Protein AF-A0A7C4ALJ8-F1 (afdb_monomer_lite)

Radius of gyration: 28.86 Å; chains: 1; bounding box: 76×45×95 Å

Structure (mmCIF, N/CA/C/O backbone):
data_AF-A0A7C4ALJ8-F1
#
_entry.id   AF-A0A7C4ALJ8-F1
#
loop_
_atom_site.group_PDB
_atom_site.id
_atom_site.type_symbol
_atom_site.label_atom_id
_atom_site.label_alt_id
_atom_site.label_comp_id
_atom_site.label_asym_id
_atom_site.label_entity_id
_atom_site.label_seq_id
_atom_site.pdbx_PDB_ins_code
_atom_site.Cartn_x
_atom_site.Cartn_y
_atom_site.Cartn_z
_atom_site.occupancy
_atom_site.B_iso_or_equiv
_atom_site.auth_seq_id
_atom_site.auth_comp_id
_atom_site.auth_asym_id
_atom_site.auth_atom_id
_atom_site.pdbx_PDB_model_num
ATOM 1 N N . MET A 1 1 ? 49.384 -20.248 74.370 1.00 58.16 1 MET A N 1
ATOM 2 C CA . MET A 1 1 ? 48.435 -19.166 74.011 1.00 58.16 1 MET A CA 1
ATOM 3 C C . MET A 1 1 ? 48.677 -18.559 72.620 1.00 58.16 1 MET A C 1
ATOM 5 O O . MET A 1 1 ? 47.694 -18.239 71.967 1.00 58.16 1 MET A O 1
ATOM 9 N N . ALA A 1 2 ? 49.912 -18.500 72.098 1.00 58.03 2 ALA A N 1
ATOM 10 C CA . ALA A 1 2 ? 50.232 -17.876 70.798 1.00 58.03 2 ALA A CA 1
ATOM 11 C C . ALA A 1 2 ? 49.486 -18.434 69.556 1.00 58.03 2 ALA A C 1
ATOM 13 O O . ALA A 1 2 ? 49.128 -17.681 68.658 1.00 58.03 2 ALA A O 1
ATOM 14 N N . ARG A 1 3 ? 49.180 -19.739 69.513 1.00 60.84 3 ARG A N 1
ATOM 15 C CA . ARG A 1 3 ? 48.560 -20.398 68.340 1.00 60.84 3 ARG A CA 1
ATOM 16 C C . ARG A 1 3 ? 47.078 -20.048 68.114 1.00 60.84 3 ARG A C 1
ATOM 18 O O . ARG A 1 3 ? 46.580 -20.203 67.008 1.00 60.84 3 ARG A O 1
ATOM 25 N N . LYS A 1 4 ? 46.365 -19.581 69.148 1.00 65.94 4 LYS A N 1
ATOM 26 C CA . LYS A 1 4 ? 44.961 -19.138 69.017 1.00 65.94 4 LYS A CA 1
ATOM 27 C C . LYS A 1 4 ? 44.862 -17.725 68.434 1.00 65.94 4 LYS A C 1
ATOM 29 O O . LYS A 1 4 ? 43.906 -17.418 67.732 1.00 65.94 4 LYS A O 1
ATOM 34 N N . GLN A 1 5 ? 45.871 -16.892 68.684 1.00 70.94 5 GLN A N 1
ATOM 35 C CA . GLN A 1 5 ? 45.906 -15.505 68.227 1.00 70.94 5 GLN A CA 1
ATOM 36 C C . GLN A 1 5 ? 46.200 -15.408 66.720 1.00 70.94 5 GLN A C 1
ATOM 38 O O . GLN A 1 5 ? 45.599 -14.594 66.027 1.00 70.94 5 GLN A O 1
ATOM 43 N N . THR A 1 6 ? 47.037 -16.300 66.181 1.00 78.75 6 THR A N 1
ATOM 44 C CA . THR A 1 6 ? 47.322 -16.368 64.737 1.00 78.75 6 THR A CA 1
ATOM 45 C C . THR A 1 6 ? 46.120 -16.826 63.910 1.00 78.75 6 THR A C 1
ATOM 47 O O . THR A 1 6 ? 45.895 -16.303 62.821 1.00 78.75 6 THR A O 1
ATOM 50 N N . TRP A 1 7 ? 45.311 -17.752 64.432 1.00 85.25 7 TRP A N 1
ATOM 51 C CA . TRP A 1 7 ? 44.101 -18.216 63.748 1.00 85.25 7 TRP A CA 1
ATOM 52 C C . TRP A 1 7 ? 43.015 -17.135 63.694 1.00 85.25 7 TRP A C 1
ATOM 54 O O . TRP A 1 7 ? 42.405 -16.934 62.648 1.00 85.25 7 TRP A O 1
ATOM 64 N N . LEU A 1 8 ? 42.832 -16.381 64.783 1.00 85.94 8 LEU A N 1
ATOM 65 C CA . LEU A 1 8 ? 41.904 -15.247 64.814 1.00 85.94 8 LEU A CA 1
ATOM 66 C C . LEU A 1 8 ? 42.290 -14.164 63.801 1.00 85.94 8 LEU A C 1
ATOM 68 O O . LEU A 1 8 ? 41.419 -13.688 63.081 1.00 85.94 8 LEU A O 1
ATOM 72 N N . HIS A 1 9 ? 43.578 -13.821 63.681 1.00 86.94 9 HIS A N 1
ATOM 73 C CA . HIS A 1 9 ? 44.034 -12.858 62.672 1.00 86.94 9 HIS A CA 1
ATOM 74 C C . HIS A 1 9 ? 43.812 -13.359 61.240 1.00 86.94 9 HIS A C 1
ATOM 76 O O . HIS A 1 9 ? 43.341 -12.598 60.400 1.00 86.94 9 HIS A O 1
ATOM 82 N N . ALA A 1 10 ? 44.093 -14.635 60.961 1.00 87.69 10 ALA A N 1
ATOM 83 C CA . ALA A 1 10 ? 43.863 -15.210 59.636 1.00 87.69 10 ALA A CA 1
ATOM 84 C C . ALA A 1 10 ? 42.375 -15.185 59.247 1.00 87.69 10 ALA A C 1
ATOM 86 O O . ALA A 1 10 ? 42.038 -14.869 58.107 1.00 87.69 10 ALA A O 1
ATOM 87 N N . LEU A 1 11 ? 41.485 -15.460 60.204 1.00 89.31 11 LEU A N 1
ATOM 88 C CA . LEU A 1 11 ? 40.042 -15.451 59.976 1.00 89.31 11 LEU A CA 1
ATOM 89 C C . LEU A 1 11 ? 39.517 -14.027 59.743 1.00 89.31 11 LEU A C 1
ATOM 91 O O . LEU A 1 11 ? 38.725 -13.817 58.829 1.00 89.31 11 LEU A O 1
ATOM 95 N N . LEU A 1 12 ? 40.026 -13.046 60.495 1.00 93.12 12 LEU A N 1
ATOM 96 C CA . LEU A 1 12 ? 39.708 -11.622 60.322 1.00 93.12 12 LEU A CA 1
ATOM 97 C C . LEU A 1 12 ? 40.185 -11.071 58.971 1.00 93.12 12 LEU A C 1
ATOM 99 O O . LEU A 1 12 ? 39.471 -10.318 58.314 1.00 93.12 12 LEU A O 1
ATOM 103 N N . ILE A 1 13 ? 41.382 -11.463 58.532 1.00 92.50 13 ILE A N 1
ATOM 104 C CA . ILE A 1 13 ? 41.910 -11.071 57.219 1.00 92.50 13 ILE A CA 1
ATOM 105 C C . ILE A 1 13 ? 41.087 -11.730 56.104 1.00 92.50 13 ILE A C 1
ATOM 107 O O . ILE A 1 13 ? 40.718 -11.066 55.135 1.00 92.50 13 ILE A O 1
ATOM 111 N N . GLY A 1 14 ? 40.740 -13.012 56.254 1.00 92.12 14 GLY A N 1
ATOM 112 C CA . GLY A 1 14 ? 39.920 -13.738 55.284 1.00 92.12 14 GLY A CA 1
ATOM 113 C C . GLY A 1 14 ? 38.526 -13.129 55.097 1.00 92.12 14 GLY A C 1
ATOM 114 O O . GLY A 1 14 ? 38.067 -12.977 53.962 1.00 92.12 14 GLY A O 1
ATOM 115 N N . THR A 1 15 ? 37.864 -12.720 56.184 1.00 92.31 15 THR A N 1
ATOM 116 C CA . THR A 1 15 ? 36.550 -12.058 56.110 1.00 92.31 15 THR A CA 1
ATOM 117 C C . THR A 1 15 ? 36.633 -10.665 55.485 1.00 92.31 15 THR A C 1
ATOM 119 O O . THR A 1 15 ? 35.770 -10.303 54.688 1.00 92.31 15 THR A O 1
ATOM 122 N N . LEU A 1 16 ? 37.696 -9.903 55.758 1.00 94.88 16 LEU A N 1
ATOM 123 C CA . LEU A 1 16 ? 37.933 -8.601 55.120 1.00 94.88 16 LEU A CA 1
ATOM 124 C C . LEU A 1 16 ? 38.136 -8.720 53.604 1.00 94.88 16 LEU A C 1
ATOM 126 O O . LEU A 1 16 ? 37.522 -7.974 52.839 1.00 94.88 16 LEU A O 1
ATOM 130 N N . ILE A 1 17 ? 38.959 -9.674 53.161 1.00 94.31 17 ILE A N 1
ATOM 131 C CA . ILE A 1 17 ? 39.244 -9.881 51.734 1.00 94.31 17 ILE A CA 1
ATOM 132 C C . ILE A 1 17 ? 37.981 -10.330 50.990 1.00 94.31 17 ILE A C 1
ATOM 134 O O . ILE A 1 17 ? 37.660 -9.786 49.933 1.00 94.31 17 ILE A O 1
ATOM 138 N N . THR A 1 18 ? 37.239 -11.289 51.548 1.00 90.69 18 THR A N 1
ATOM 139 C CA . THR A 1 18 ? 35.996 -11.781 50.931 1.00 90.69 18 THR A CA 1
ATOM 140 C C . THR A 1 18 ? 34.914 -10.705 50.878 1.00 90.69 18 THR A C 1
ATOM 142 O O . THR A 1 18 ? 34.250 -10.567 49.849 1.00 90.69 18 THR A O 1
ATOM 145 N N . GLY A 1 19 ? 34.792 -9.878 51.922 1.00 95.25 19 GLY A N 1
ATOM 146 C CA . GLY A 1 19 ? 33.901 -8.719 51.927 1.00 95.25 19 GLY A CA 1
ATOM 147 C C . GLY A 1 19 ? 34.241 -7.711 50.827 1.00 95.25 19 GLY A C 1
ATOM 148 O O . GLY A 1 19 ? 33.369 -7.327 50.046 1.00 95.25 19 GLY A O 1
ATOM 149 N N . LEU A 1 20 ? 35.514 -7.320 50.700 1.00 94.69 20 LEU A N 1
ATOM 150 C CA . LEU A 1 20 ? 35.962 -6.386 49.659 1.00 94.69 20 LEU A CA 1
ATOM 151 C C . LEU A 1 20 ? 35.724 -6.931 48.246 1.00 94.69 20 LEU A C 1
ATOM 153 O O . LEU A 1 20 ? 35.206 -6.207 47.393 1.00 94.69 20 LEU A O 1
ATOM 157 N N . ALA A 1 21 ? 36.032 -8.209 48.010 1.00 93.44 21 ALA A N 1
ATOM 158 C CA . ALA A 1 21 ? 35.810 -8.856 46.720 1.00 93.44 21 ALA A CA 1
ATOM 159 C C . ALA A 1 21 ? 34.318 -8.894 46.344 1.00 93.44 21 ALA A C 1
ATOM 161 O O . ALA A 1 21 ? 33.958 -8.535 45.222 1.00 93.44 21 ALA A O 1
ATOM 162 N N . ALA A 1 22 ? 33.441 -9.248 47.290 1.00 93.12 22 ALA A N 1
ATOM 163 C CA . ALA A 1 22 ? 31.994 -9.252 47.069 1.00 93.12 22 ALA A CA 1
ATOM 164 C C . ALA A 1 22 ? 31.453 -7.842 46.774 1.00 93.12 22 ALA A C 1
ATOM 166 O O . ALA A 1 22 ? 30.623 -7.665 45.882 1.00 93.12 22 ALA A O 1
ATOM 167 N N . THR A 1 23 ? 31.966 -6.826 47.474 1.00 91.88 23 THR A N 1
ATOM 168 C CA . THR A 1 23 ? 31.547 -5.430 47.278 1.00 91.88 23 THR A CA 1
ATOM 169 C C . THR A 1 23 ? 31.978 -4.909 45.905 1.00 91.88 23 THR A C 1
ATOM 171 O O . THR A 1 23 ? 31.185 -4.281 45.201 1.00 91.88 23 THR A O 1
ATOM 174 N N . ALA A 1 24 ? 33.209 -5.217 45.484 1.00 92.81 24 ALA A N 1
ATOM 175 C CA . ALA A 1 24 ? 33.717 -4.864 44.161 1.00 92.81 24 ALA A CA 1
ATOM 176 C C . ALA A 1 24 ? 32.934 -5.568 43.040 1.00 92.81 24 ALA A C 1
ATOM 178 O O . ALA A 1 24 ? 32.523 -4.917 42.078 1.00 92.81 24 ALA A O 1
ATOM 179 N N . ALA A 1 25 ? 32.655 -6.867 43.189 1.00 90.56 25 ALA A N 1
ATOM 180 C CA . ALA A 1 25 ? 31.856 -7.631 42.232 1.00 90.56 25 ALA A CA 1
ATOM 181 C C . ALA A 1 25 ? 30.427 -7.075 42.107 1.00 90.56 25 ALA A C 1
ATOM 183 O O . ALA A 1 25 ? 29.932 -6.881 40.994 1.00 90.56 25 ALA A O 1
ATOM 184 N N . TRP A 1 26 ? 29.783 -6.741 43.231 1.00 93.75 26 TRP A N 1
ATOM 185 C CA . TRP A 1 26 ? 28.464 -6.104 43.228 1.00 93.75 26 TRP A CA 1
ATOM 186 C C . TRP A 1 26 ? 28.489 -4.731 42.542 1.00 93.75 26 TRP A C 1
ATOM 188 O O . TRP A 1 26 ? 27.622 -4.429 41.717 1.00 93.75 26 TRP A O 1
ATOM 198 N N . TYR A 1 27 ? 29.505 -3.909 42.824 1.00 89.12 27 TYR A N 1
ATOM 199 C CA . TYR A 1 27 ? 29.649 -2.590 42.210 1.00 89.12 27 TYR A CA 1
ATOM 200 C C . TYR A 1 27 ? 29.826 -2.680 40.687 1.00 89.12 27 TYR A C 1
ATOM 202 O O . TYR A 1 27 ? 29.125 -1.982 39.951 1.00 89.12 27 TYR A O 1
ATOM 210 N N . LEU A 1 28 ? 30.699 -3.571 40.209 1.00 85.25 28 LEU A N 1
ATOM 211 C CA . LEU A 1 28 ? 30.955 -3.766 38.778 1.00 85.25 28 LEU A CA 1
ATOM 212 C C . LEU A 1 28 ? 29.751 -4.353 38.035 1.00 85.25 28 LEU A C 1
ATOM 214 O O . LEU A 1 28 ? 29.489 -3.952 36.906 1.00 85.25 28 LEU A O 1
ATOM 218 N N . THR A 1 29 ? 28.995 -5.252 38.669 1.00 82.94 29 THR A N 1
ATOM 219 C CA . THR A 1 29 ? 27.871 -5.942 38.014 1.00 82.94 29 THR A CA 1
ATOM 220 C C . THR A 1 29 ? 26.599 -5.097 37.995 1.00 82.94 29 THR A C 1
ATOM 222 O O . THR A 1 29 ? 25.887 -5.072 36.997 1.00 82.94 29 THR A O 1
ATOM 225 N N . PHE A 1 30 ? 26.294 -4.379 39.081 1.00 81.81 30 PHE A N 1
ATOM 226 C CA . PHE A 1 30 ? 24.990 -3.719 39.232 1.00 81.81 30 PHE A CA 1
ATOM 227 C C . PHE A 1 30 ? 25.058 -2.191 39.234 1.00 81.81 30 PHE A C 1
ATOM 229 O O . PHE A 1 30 ? 24.129 -1.534 38.758 1.00 81.81 30 PHE A O 1
ATOM 236 N N . SER A 1 31 ? 26.131 -1.600 39.767 1.00 80.75 31 SER A N 1
ATOM 237 C CA . SER A 1 31 ? 26.220 -0.143 39.939 1.00 80.75 31 SER A CA 1
ATOM 238 C C . SER A 1 31 ? 26.867 0.552 38.743 1.00 80.75 31 SER A C 1
ATOM 240 O O . SER A 1 31 ? 26.374 1.592 38.298 1.00 80.75 31 SER A O 1
ATOM 242 N N . LEU A 1 32 ? 27.946 -0.018 38.201 1.00 76.81 32 LEU A N 1
ATOM 243 C CA . LEU A 1 32 ? 28.679 0.562 37.076 1.00 76.81 32 LEU A CA 1
ATOM 244 C C . LEU A 1 32 ? 27.831 0.627 35.790 1.00 76.81 32 LEU A C 1
ATOM 246 O O . LEU A 1 32 ? 27.760 1.712 35.208 1.00 76.81 32 LEU A O 1
ATOM 250 N N . PRO A 1 33 ? 27.088 -0.429 35.387 1.00 68.81 33 PRO A N 1
ATOM 251 C CA . PRO A 1 33 ? 26.241 -0.365 34.197 1.00 68.81 33 PRO A CA 1
ATOM 252 C C . PRO A 1 33 ? 25.091 0.637 34.347 1.00 68.81 33 PRO A C 1
ATOM 254 O O . PRO A 1 33 ? 24.738 1.304 33.385 1.00 68.81 33 PRO A O 1
ATOM 257 N N . ARG A 1 34 ? 24.550 0.837 35.561 1.00 69.81 34 ARG A N 1
ATOM 258 C CA . ARG A 1 34 ? 23.531 1.877 35.817 1.00 69.81 34 ARG A CA 1
ATOM 259 C C . ARG A 1 34 ? 24.079 3.298 35.703 1.00 69.81 34 ARG A C 1
ATOM 261 O O . ARG A 1 34 ? 23.332 4.202 35.341 1.00 69.81 34 ARG A O 1
ATOM 268 N N . ARG A 1 35 ? 25.358 3.514 36.031 1.00 64.56 35 ARG A N 1
ATOM 269 C CA . ARG A 1 35 ? 26.011 4.822 35.854 1.00 64.56 35 ARG A CA 1
ATOM 270 C C . ARG A 1 35 ? 26.372 5.081 34.394 1.00 64.56 35 ARG A C 1
ATOM 272 O O . ARG A 1 35 ? 26.178 6.200 33.938 1.00 64.56 35 ARG A O 1
ATOM 279 N N . LEU A 1 36 ? 26.834 4.058 33.677 1.00 64.75 36 LEU A N 1
ATOM 280 C CA . LEU A 1 36 ? 27.155 4.144 32.248 1.00 64.75 36 LEU A CA 1
ATOM 281 C C . LEU A 1 36 ? 25.899 4.152 31.355 1.00 64.75 36 LEU A C 1
ATOM 283 O O . LEU A 1 36 ? 25.930 4.717 30.271 1.00 64.75 36 LEU A O 1
ATOM 287 N N . GLY A 1 37 ? 24.783 3.595 31.832 1.00 50.88 37 GLY A N 1
ATOM 288 C CA . GLY A 1 37 ? 23.478 3.583 31.162 1.00 50.88 37 GLY A CA 1
ATOM 289 C C . GLY A 1 37 ? 22.606 4.816 31.417 1.00 50.88 37 GLY A C 1
ATOM 290 O O . GLY A 1 37 ? 21.459 4.847 30.976 1.00 50.88 37 GLY A O 1
ATOM 291 N N . ARG A 1 38 ? 23.105 5.849 32.117 1.00 46.72 38 ARG A N 1
ATOM 292 C CA . ARG A 1 38 ? 22.455 7.167 32.107 1.00 46.72 38 ARG A CA 1
ATOM 293 C C . ARG A 1 38 ? 22.766 7.848 30.777 1.00 46.72 38 ARG A C 1
ATOM 295 O O . ARG A 1 38 ? 23.692 8.646 30.679 1.00 46.72 38 ARG A O 1
ATOM 302 N N . THR A 1 39 ? 21.955 7.559 29.764 1.00 52.31 39 THR A N 1
ATOM 303 C CA . THR A 1 39 ? 21.759 8.491 28.650 1.00 52.31 39 THR A CA 1
ATOM 304 C C . THR A 1 39 ? 21.447 9.877 29.223 1.00 52.31 39 THR A C 1
ATOM 306 O O . THR A 1 39 ? 20.657 9.955 30.175 1.00 52.31 39 THR A O 1
ATOM 309 N N . PRO A 1 40 ? 22.041 10.965 28.695 1.00 45.62 40 PRO A N 1
ATOM 310 C CA . PRO A 1 40 ? 21.646 12.311 29.087 1.00 45.62 40 PRO A CA 1
ATOM 311 C C . PRO A 1 40 ? 20.129 12.437 28.937 1.00 45.62 40 PRO A C 1
ATOM 313 O O . PRO A 1 40 ? 19.543 11.861 28.016 1.00 45.62 40 PRO A O 1
ATOM 316 N N . ALA A 1 41 ? 19.494 13.120 29.894 1.00 46.78 41 ALA A N 1
ATOM 317 C CA . ALA A 1 41 ? 18.062 13.368 29.856 1.00 46.78 41 ALA A CA 1
ATOM 318 C C . ALA A 1 41 ? 17.715 13.912 28.469 1.00 46.78 41 ALA A C 1
ATOM 320 O O . ALA A 1 41 ? 18.259 14.932 28.053 1.00 46.78 41 ALA A O 1
ATOM 321 N N . LYS A 1 42 ? 16.879 13.168 27.738 1.00 45.47 42 LYS A N 1
ATOM 322 C CA . LYS A 1 42 ? 16.394 13.556 26.418 1.00 45.47 42 LYS A CA 1
ATOM 323 C C . LYS A 1 42 ? 15.688 14.892 26.611 1.00 45.47 42 LYS A C 1
ATOM 325 O O . LYS A 1 42 ? 14.605 14.929 27.193 1.00 45.47 42 LYS A O 1
ATOM 330 N N . GLU A 1 43 ? 16.338 15.972 26.204 1.00 40.44 43 GLU A N 1
ATOM 331 C CA . GLU A 1 43 ? 15.722 17.285 26.133 1.00 40.44 43 GLU A CA 1
ATOM 332 C C . GLU A 1 43 ? 14.497 17.110 25.234 1.00 40.44 43 GLU A C 1
ATOM 334 O O . GLU A 1 43 ? 14.620 16.720 24.070 1.00 40.44 43 GLU A O 1
ATOM 339 N N . GLN A 1 44 ? 13.298 17.214 25.815 1.00 41.16 44 GLN A N 1
ATOM 340 C CA . GLN A 1 44 ? 12.079 17.130 25.028 1.00 41.16 44 GLN A CA 1
ATOM 341 C C . GLN A 1 44 ? 12.070 18.370 24.139 1.00 41.16 44 GLN A C 1
ATOM 343 O O . GLN A 1 44 ? 12.026 19.478 24.681 1.00 41.16 44 GLN A O 1
ATOM 348 N N . PRO A 1 45 ? 12.136 18.217 22.804 1.00 44.66 45 PRO A N 1
ATOM 349 C CA . PRO A 1 45 ? 12.036 19.368 21.932 1.00 44.66 45 PRO A CA 1
ATOM 350 C C . PRO A 1 45 ? 10.701 20.071 22.210 1.00 44.66 45 PRO A C 1
ATOM 352 O O . PRO A 1 45 ? 9.712 19.402 22.546 1.00 44.66 45 PRO A O 1
ATOM 355 N N . PRO A 1 46 ? 10.662 21.411 22.111 1.00 41.75 46 PRO A N 1
ATOM 356 C CA . PRO A 1 46 ? 9.440 22.166 22.325 1.00 41.75 46 PRO A CA 1
ATOM 357 C C . PRO A 1 46 ? 8.323 21.601 21.449 1.00 41.75 46 PRO A C 1
ATOM 359 O O . PRO A 1 46 ? 8.556 21.178 20.315 1.00 41.75 46 PRO A O 1
ATOM 362 N N . ALA A 1 47 ? 7.107 21.573 21.997 1.00 41.38 47 ALA A N 1
ATOM 363 C CA . ALA A 1 47 ? 5.949 21.077 21.274 1.00 41.38 47 ALA A CA 1
ATOM 364 C C . ALA A 1 47 ? 5.835 21.828 19.932 1.00 41.38 47 ALA A C 1
ATOM 366 O O . ALA A 1 47 ? 5.745 23.058 19.937 1.00 41.38 47 ALA A O 1
ATOM 367 N N . PRO A 1 48 ? 5.854 21.119 18.791 1.00 38.41 48 PRO A N 1
ATOM 368 C CA . PRO A 1 48 ? 5.867 21.771 17.496 1.00 38.41 48 PRO A CA 1
ATOM 369 C C . PRO A 1 48 ? 4.581 22.565 17.267 1.00 38.41 48 PRO A C 1
ATOM 371 O O . PRO A 1 48 ? 3.491 22.138 17.676 1.00 38.41 48 PRO A O 1
ATOM 374 N N . SER A 1 49 ? 4.723 23.711 16.596 1.00 47.09 49 SER A N 1
ATOM 375 C CA . SER A 1 49 ? 3.614 24.591 16.222 1.00 47.09 49 SER A CA 1
ATOM 376 C C . SER A 1 49 ? 2.572 23.848 15.371 1.00 47.09 49 SER A C 1
ATOM 378 O O . SER A 1 49 ? 2.861 22.831 14.737 1.00 47.09 49 SER A O 1
ATOM 380 N N . GLN A 1 50 ? 1.330 24.342 15.343 1.00 47.06 50 GLN A N 1
ATOM 381 C CA . GLN A 1 50 ? 0.277 23.762 14.494 1.00 47.06 50 GLN A CA 1
ATOM 382 C C . GLN A 1 50 ? 0.659 23.751 13.003 1.00 47.06 50 GLN A C 1
ATOM 384 O O . GLN A 1 50 ? 0.296 22.810 12.300 1.00 47.06 50 GLN A O 1
ATOM 389 N N . GLU A 1 51 ? 1.436 24.739 12.549 1.00 34.34 51 GLU A N 1
ATOM 390 C CA . GLU A 1 51 ? 2.006 24.805 11.196 1.00 34.34 51 GLU A CA 1
ATOM 391 C C . GLU A 1 51 ? 2.990 23.646 10.946 1.00 34.34 51 GLU A C 1
ATOM 393 O O . GLU A 1 51 ? 2.894 22.936 9.947 1.00 34.34 51 GLU A O 1
ATOM 398 N N . TYR A 1 52 ? 3.877 23.379 11.912 1.00 38.56 52 TYR A N 1
ATOM 399 C CA . TYR A 1 52 ? 4.871 22.305 11.850 1.00 38.56 52 TYR A CA 1
ATOM 400 C C . TYR A 1 52 ? 4.219 20.913 11.850 1.00 38.56 52 TYR A C 1
ATOM 402 O O . TYR A 1 52 ? 4.666 20.019 11.141 1.00 38.56 52 TYR A O 1
ATOM 410 N N . ARG A 1 53 ? 3.087 20.725 12.547 1.00 45.94 53 ARG A N 1
ATOM 411 C CA . ARG A 1 53 ? 2.313 19.464 12.499 1.00 45.94 53 ARG A CA 1
ATOM 412 C C . ARG A 1 53 ? 1.700 19.164 11.130 1.00 45.94 53 ARG A C 1
ATOM 414 O O . ARG A 1 53 ? 1.474 17.995 10.829 1.00 45.94 53 ARG A O 1
ATOM 421 N N . LYS A 1 54 ? 1.426 20.183 10.307 1.00 47.44 54 LYS A N 1
ATOM 422 C CA . LYS A 1 54 ? 0.947 19.980 8.929 1.00 47.44 54 LYS A CA 1
ATOM 423 C C . LYS A 1 54 ? 2.063 19.541 7.977 1.00 47.44 54 LYS A C 1
ATOM 425 O O . LYS A 1 54 ? 1.759 18.880 6.989 1.00 47.44 54 LYS A O 1
ATOM 430 N N . GLN A 1 55 ? 3.322 19.876 8.272 1.00 44.62 55 GLN A N 1
ATOM 431 C CA . GLN A 1 55 ? 4.466 19.599 7.394 1.00 44.62 55 GLN A CA 1
ATOM 432 C C . GLN A 1 55 ? 5.322 18.397 7.848 1.00 44.62 55 GLN A C 1
ATOM 434 O O . GLN A 1 55 ? 5.798 17.651 7.001 1.00 44.62 55 GLN A O 1
ATOM 439 N N . GLU A 1 56 ? 5.450 18.117 9.151 1.00 36.94 56 GLU A N 1
ATOM 440 C CA . GLU A 1 56 ? 6.338 17.060 9.684 1.00 36.94 56 GLU A CA 1
ATOM 441 C C . GLU A 1 56 ? 5.709 15.669 9.899 1.00 36.94 56 GLU A C 1
ATOM 443 O O . GLU A 1 56 ? 6.338 14.766 10.448 1.00 36.94 56 GLU A O 1
ATOM 448 N N . GLY A 1 57 ? 4.493 15.419 9.417 1.00 44.62 57 GLY A N 1
ATOM 449 C CA . GLY A 1 57 ? 3.946 14.053 9.410 1.00 44.62 57 GLY A CA 1
ATOM 450 C C . GLY A 1 57 ? 4.589 13.115 8.375 1.00 44.62 57 GLY A C 1
ATOM 451 O O . GLY A 1 57 ? 4.274 11.929 8.351 1.00 44.62 57 GLY A O 1
ATOM 452 N N . ARG A 1 58 ? 5.448 13.642 7.494 1.00 52.00 58 ARG A N 1
ATOM 453 C CA . ARG A 1 58 ? 5.837 13.022 6.219 1.00 52.00 58 ARG A CA 1
ATOM 454 C C . ARG A 1 58 ? 7.350 12.819 6.116 1.00 52.00 58 ARG A C 1
ATOM 456 O O . ARG A 1 58 ? 8.019 13.385 5.257 1.00 52.00 58 ARG A O 1
ATOM 463 N N . PHE A 1 59 ? 7.905 12.031 7.032 1.00 41.81 59 PHE A N 1
ATOM 464 C CA . PHE A 1 59 ? 9.297 11.578 6.950 1.00 41.81 59 PHE A CA 1
ATOM 465 C C . PHE A 1 59 ? 9.532 10.918 5.568 1.00 41.81 59 PHE A C 1
ATOM 467 O O . PHE A 1 59 ? 8.746 10.061 5.178 1.00 41.81 59 PHE A O 1
ATOM 474 N N . HIS A 1 60 ? 10.571 11.343 4.833 1.00 47.19 60 HIS A N 1
ATOM 475 C CA . HIS A 1 60 ? 10.976 10.893 3.478 1.00 47.19 60 HIS A CA 1
ATOM 476 C C . HIS A 1 60 ? 10.242 11.432 2.234 1.00 47.19 60 HIS A C 1
ATOM 478 O O . HIS A 1 60 ? 10.667 11.107 1.125 1.00 47.19 60 HIS A O 1
ATOM 484 N N . LEU A 1 61 ? 9.245 12.313 2.348 1.00 51.00 61 LEU A N 1
ATOM 485 C CA . LEU A 1 61 ? 8.629 12.909 1.152 1.00 51.00 61 LEU A CA 1
ATOM 486 C C . LEU A 1 61 ? 9.391 14.161 0.698 1.00 51.00 61 LEU A C 1
ATOM 488 O 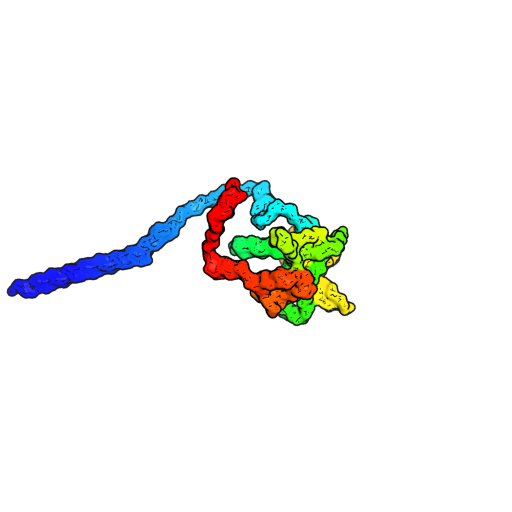O . LEU A 1 61 ? 9.077 15.284 1.079 1.00 51.00 61 LEU A O 1
ATOM 492 N N . SER A 1 62 ? 10.430 13.951 -0.116 1.00 46.41 62 SER A N 1
ATOM 493 C CA . SER A 1 62 ? 11.169 15.037 -0.794 1.00 46.41 62 SER A CA 1
ATOM 494 C C . SER A 1 62 ? 10.438 15.605 -2.020 1.00 46.41 62 SER A C 1
ATOM 496 O O . SER A 1 62 ? 10.858 16.611 -2.589 1.00 46.41 62 SER A O 1
ATOM 498 N N . THR A 1 63 ? 9.332 14.974 -2.408 1.00 55.78 63 THR A N 1
ATOM 499 C CA . THR A 1 63 ? 8.498 15.310 -3.561 1.00 55.78 63 THR A CA 1
ATOM 500 C C . THR A 1 63 ? 7.030 15.429 -3.143 1.00 55.78 63 THR A C 1
ATOM 502 O O . THR A 1 63 ? 6.638 14.879 -2.108 1.00 55.78 63 THR A O 1
ATOM 505 N N . PRO A 1 64 ? 6.198 16.150 -3.922 1.00 69.56 64 PRO A N 1
ATOM 506 C CA . PRO A 1 64 ? 4.753 16.122 -3.739 1.00 69.56 64 PRO A CA 1
ATOM 507 C C . PRO A 1 64 ? 4.238 14.682 -3.757 1.00 69.56 64 PRO A C 1
ATOM 509 O O . PRO A 1 64 ? 4.618 13.899 -4.626 1.00 69.56 64 PRO A O 1
ATOM 512 N N . ASP A 1 65 ? 3.364 14.346 -2.810 1.00 77.62 65 ASP A N 1
ATOM 513 C CA . ASP A 1 65 ? 2.705 13.044 -2.786 1.00 77.62 65 ASP A CA 1
ATOM 514 C C . ASP A 1 65 ? 1.580 13.028 -3.830 1.00 77.62 65 ASP A C 1
ATOM 516 O O . ASP A 1 65 ? 0.435 13.404 -3.557 1.00 77.62 65 ASP A O 1
ATOM 520 N N . LEU A 1 66 ? 1.958 12.670 -5.059 1.00 81.62 66 LEU A N 1
ATOM 521 C CA . LEU A 1 66 ? 1.060 12.592 -6.210 1.00 81.62 66 LEU A CA 1
ATOM 522 C C . LEU A 1 66 ? -0.047 11.558 -5.988 1.00 81.62 66 LEU A C 1
ATOM 524 O O . LEU A 1 66 ? -1.188 11.792 -6.384 1.00 81.62 66 LEU A O 1
ATOM 528 N N . ASN A 1 67 ? 0.273 10.461 -5.299 1.00 81.19 67 ASN A N 1
ATOM 529 C CA . ASN A 1 67 ? -0.687 9.424 -4.948 1.00 81.19 67 ASN A CA 1
ATOM 530 C C . ASN A 1 67 ? -1.739 9.956 -3.984 1.00 81.19 67 ASN A C 1
ATOM 532 O O . ASN A 1 67 ? -2.930 9.806 -4.242 1.00 81.19 67 ASN A O 1
ATOM 536 N N . LEU A 1 68 ? -1.331 10.641 -2.914 1.00 84.75 68 LEU A N 1
ATOM 537 C CA . LEU A 1 68 ? -2.287 11.230 -1.984 1.00 84.75 68 LEU A CA 1
ATOM 538 C C . LEU A 1 68 ? -3.250 12.179 -2.695 1.00 84.75 68 LEU A C 1
ATOM 540 O O . LEU A 1 68 ? -4.456 12.054 -2.512 1.00 84.75 68 LEU A O 1
ATOM 544 N N . ALA A 1 69 ? -2.733 13.099 -3.511 1.00 86.00 69 ALA A N 1
ATOM 545 C CA . ALA A 1 69 ? -3.571 14.058 -4.228 1.00 86.00 69 ALA A CA 1
ATOM 546 C C . ALA A 1 69 ? -4.558 13.363 -5.183 1.00 86.00 69 ALA A C 1
ATOM 548 O O . ALA A 1 69 ? -5.703 13.792 -5.311 1.00 86.00 69 ALA A O 1
ATOM 549 N N . ALA A 1 70 ? -4.131 12.273 -5.823 1.00 88.88 70 ALA A N 1
ATOM 550 C CA . ALA A 1 70 ? -4.967 11.502 -6.733 1.00 88.88 70 ALA A CA 1
ATOM 551 C C . ALA A 1 70 ? -5.990 10.601 -6.020 1.00 88.88 70 ALA A C 1
ATOM 553 O O . ALA A 1 70 ? -7.014 10.269 -6.609 1.00 88.88 70 ALA A O 1
ATOM 554 N N . TRP A 1 71 ? -5.743 10.210 -4.766 1.00 89.69 71 TRP A N 1
ATOM 555 C CA . TRP A 1 71 ? -6.554 9.219 -4.051 1.00 89.69 71 TRP A CA 1
ATOM 556 C C . TRP A 1 71 ? -7.361 9.769 -2.873 1.00 89.69 71 TRP A C 1
ATOM 558 O O . TRP A 1 71 ? -8.324 9.123 -2.455 1.00 89.69 71 TRP A O 1
ATOM 568 N N . GLU A 1 72 ? -7.044 10.957 -2.350 1.00 88.00 72 GLU A N 1
ATOM 569 C CA . GLU A 1 72 ? -7.672 11.507 -1.136 1.00 88.00 72 GLU A CA 1
ATOM 570 C C . GLU A 1 72 ? -9.197 11.663 -1.239 1.00 88.00 72 GLU A C 1
ATOM 572 O O . GLU A 1 72 ? -9.900 11.556 -0.237 1.00 88.00 72 GLU A O 1
ATOM 577 N N . GLN A 1 73 ? -9.722 11.870 -2.452 1.00 88.56 73 GLN A N 1
ATOM 578 C CA . GLN A 1 73 ? -11.160 11.982 -2.718 1.00 88.56 73 GLN A CA 1
ATOM 579 C C . GLN A 1 73 ? -11.805 10.688 -3.230 1.00 88.56 73 GLN A C 1
ATOM 581 O O . GLN A 1 73 ? -13.024 10.657 -3.415 1.00 88.56 73 GLN A O 1
ATOM 586 N N . HIS A 1 74 ? -11.010 9.645 -3.467 1.00 89.19 74 HIS A N 1
ATOM 587 C CA . HIS A 1 74 ? -11.431 8.425 -4.163 1.00 89.19 74 HIS A CA 1
ATOM 588 C C . HIS A 1 74 ? -11.240 7.152 -3.332 1.00 89.19 74 HIS A C 1
ATOM 590 O O . HIS A 1 74 ? -11.825 6.121 -3.654 1.00 89.19 74 HIS A O 1
ATOM 596 N N . SER A 1 75 ? -10.472 7.216 -2.243 1.00 90.38 75 SER A N 1
ATOM 597 C CA . SER A 1 75 ? -10.336 6.120 -1.289 1.00 90.38 75 SER A CA 1
ATOM 598 C C . SER A 1 75 ? -11.280 6.319 -0.095 1.00 90.38 75 SER A C 1
ATOM 600 O O . SER A 1 75 ? -11.108 7.285 0.656 1.00 90.38 75 SER A O 1
ATOM 602 N N . PRO A 1 76 ? -12.244 5.410 0.156 1.00 90.00 76 PRO A N 1
ATOM 603 C CA . PRO A 1 76 ? -13.091 5.486 1.350 1.00 90.00 76 PRO A CA 1
ATOM 604 C C . PRO A 1 76 ? -12.267 5.419 2.647 1.00 90.00 76 PRO A C 1
ATOM 606 O O . PRO A 1 76 ? -12.608 6.084 3.629 1.00 90.00 76 PRO A O 1
ATOM 609 N N . CYS A 1 77 ? -11.143 4.692 2.630 1.00 89.31 77 CYS A N 1
ATOM 610 C CA . CYS A 1 77 ? -10.201 4.628 3.742 1.00 89.31 77 CYS A CA 1
ATOM 611 C C . CYS A 1 77 ? -9.573 6.000 4.017 1.00 89.31 77 CYS A C 1
ATOM 613 O O . CYS A 1 77 ? -9.648 6.464 5.148 1.00 89.31 77 CYS A O 1
ATOM 615 N N . ILE A 1 78 ? -9.021 6.679 3.001 1.00 90.19 78 ILE A N 1
ATOM 616 C CA . ILE A 1 78 ? -8.366 7.997 3.166 1.00 90.19 78 ILE A CA 1
ATOM 617 C C . ILE A 1 78 ? -9.377 9.107 3.488 1.00 90.19 78 ILE A C 1
ATOM 619 O O . ILE A 1 78 ? -9.056 10.080 4.162 1.00 90.19 78 ILE A O 1
ATOM 623 N N . ILE A 1 79 ? -10.630 8.972 3.055 1.00 90.62 79 ILE A N 1
ATOM 624 C CA . ILE A 1 79 ? -11.674 9.930 3.436 1.00 90.62 79 ILE A CA 1
ATOM 625 C C . ILE A 1 79 ? -11.881 9.914 4.959 1.00 90.62 79 ILE A C 1
ATOM 627 O O . ILE A 1 79 ? -12.005 10.971 5.576 1.00 90.62 79 ILE A O 1
ATOM 631 N N . CYS A 1 80 ? -11.908 8.728 5.578 1.00 88.94 80 CYS A N 1
ATOM 632 C CA . CYS A 1 80 ? -12.158 8.578 7.016 1.00 88.94 80 CYS A CA 1
ATOM 633 C C . CYS A 1 80 ? -10.889 8.539 7.891 1.00 88.94 80 CYS A C 1
ATOM 635 O O . CYS A 1 80 ? -10.966 8.856 9.082 1.00 88.94 80 CYS A O 1
ATOM 637 N N . HIS A 1 81 ? -9.743 8.162 7.326 1.00 88.56 81 HIS A N 1
ATOM 638 C CA . HIS A 1 81 ? -8.456 7.967 7.999 1.00 88.56 81 HIS A CA 1
ATOM 639 C C . HIS A 1 81 ? -7.345 8.775 7.320 1.00 88.56 81 HIS A C 1
ATOM 641 O O . HIS A 1 81 ? -7.499 9.266 6.213 1.00 88.56 81 HIS A O 1
ATOM 647 N N . SER A 1 82 ? -6.180 8.915 7.953 1.00 85.69 82 SER A N 1
ATOM 648 C CA . SER A 1 82 ? -5.018 9.457 7.242 1.00 85.69 82 SER A CA 1
ATOM 649 C C . SER A 1 82 ? -4.519 8.475 6.182 1.00 85.69 82 SER A C 1
ATOM 651 O O . SER A 1 82 ? -4.550 7.267 6.396 1.00 85.69 82 SER A O 1
ATOM 653 N N . ALA A 1 83 ? -3.971 8.993 5.082 1.00 83.25 83 ALA A N 1
ATOM 654 C CA . ALA A 1 83 ? -3.329 8.156 4.067 1.00 83.25 83 ALA A CA 1
ATOM 655 C C . ALA A 1 83 ? -2.069 7.443 4.565 1.00 83.25 83 ALA A C 1
ATOM 657 O O . ALA A 1 83 ? -1.704 6.400 4.036 1.00 83.25 83 ALA A O 1
ATOM 658 N N . TYR A 1 84 ? -1.422 7.987 5.598 1.00 84.50 84 TYR A N 1
ATOM 659 C CA . TYR A 1 84 ? -0.271 7.351 6.219 1.00 84.50 84 TYR A CA 1
ATOM 660 C C . TYR A 1 84 ? -0.707 6.482 7.401 1.00 84.50 84 TYR A C 1
ATOM 662 O O . TYR A 1 84 ? -1.442 6.973 8.272 1.00 84.50 84 TYR A O 1
ATOM 670 N N . PRO A 1 85 ? -0.243 5.224 7.460 1.00 79.69 85 PRO A N 1
ATOM 671 C CA . PRO A 1 85 ? -0.438 4.359 8.608 1.00 79.69 85 PRO A CA 1
ATOM 672 C C . PRO A 1 85 ? 0.070 4.999 9.902 1.00 79.69 85 PRO A C 1
ATOM 674 O O . PRO A 1 85 ? 1.068 5.720 9.940 1.00 79.69 85 PRO A O 1
ATOM 677 N N . HIS A 1 86 ? -0.600 4.679 11.004 1.00 72.62 86 HIS A N 1
ATOM 678 C CA . HIS A 1 86 ? -0.220 5.121 12.339 1.00 72.62 86 HIS A CA 1
ATOM 679 C C . HIS A 1 86 ? 0.091 3.923 13.242 1.00 72.62 86 HIS A C 1
ATOM 681 O O . HIS A 1 86 ? -0.595 2.902 13.220 1.00 72.62 86 HIS A O 1
ATOM 687 N N . GLY A 1 87 ? 1.108 4.051 14.088 1.00 72.69 87 GLY A N 1
ATOM 688 C CA . GLY A 1 87 ? 1.560 2.986 14.976 1.00 72.69 87 GLY A CA 1
ATOM 689 C C . GLY A 1 87 ? 2.301 3.522 16.196 1.00 72.69 87 GLY A C 1
ATOM 690 O O . GLY A 1 87 ? 2.560 4.717 16.325 1.00 72.69 87 GLY A O 1
ATOM 691 N N . LYS A 1 88 ? 2.623 2.630 17.135 1.00 74.56 88 LYS A N 1
ATOM 692 C CA . LYS A 1 88 ? 3.452 2.986 18.301 1.00 74.56 88 LYS A CA 1
ATOM 693 C C . LYS A 1 88 ? 4.944 2.953 17.972 1.00 74.56 88 LYS A C 1
ATOM 695 O O . LYS A 1 88 ? 5.712 3.707 18.564 1.00 74.56 88 LYS A O 1
ATOM 700 N N . ASP A 1 89 ? 5.336 2.093 17.036 1.00 81.25 89 ASP A N 1
ATOM 701 C CA . ASP A 1 89 ? 6.714 1.945 16.589 1.00 81.25 89 ASP A CA 1
ATOM 702 C C . ASP A 1 89 ? 6.990 2.868 15.397 1.00 81.25 89 ASP A C 1
ATOM 704 O O . ASP A 1 89 ? 6.457 2.683 14.303 1.00 81.25 89 ASP A O 1
ATOM 708 N N . ARG A 1 90 ? 7.834 3.876 15.623 1.00 79.38 90 ARG A N 1
ATOM 709 C CA . ARG A 1 90 ? 8.173 4.882 14.612 1.00 79.38 90 ARG A CA 1
ATOM 710 C C . ARG A 1 90 ? 9.013 4.328 13.461 1.00 79.38 90 ARG A C 1
ATOM 712 O O . ARG A 1 90 ? 8.909 4.857 12.359 1.00 79.38 90 ARG A O 1
ATOM 719 N N . GLN A 1 91 ? 9.835 3.307 13.699 1.00 77.25 91 GLN A N 1
ATOM 720 C CA . GLN A 1 91 ? 10.678 2.711 12.659 1.00 77.25 91 GLN A CA 1
ATOM 721 C C . GLN A 1 91 ? 9.823 1.884 11.704 1.00 77.25 91 GLN A C 1
ATOM 723 O O . GLN A 1 91 ? 9.910 2.054 10.489 1.00 77.25 91 GLN A O 1
ATOM 728 N N . VAL A 1 92 ? 8.929 1.061 12.261 1.00 78.56 92 VAL A N 1
ATOM 729 C CA . VAL A 1 92 ? 7.957 0.311 11.460 1.00 78.56 92 VAL A CA 1
ATOM 730 C C . VAL A 1 92 ? 7.056 1.275 10.690 1.00 78.56 92 VAL A C 1
ATOM 732 O O . VAL A 1 92 ? 6.896 1.115 9.485 1.00 78.56 92 VAL A O 1
ATOM 735 N N . MET A 1 93 ? 6.539 2.327 11.337 1.00 81.00 93 MET A N 1
ATOM 736 C CA . MET A 1 93 ? 5.735 3.348 10.653 1.00 81.00 93 MET A CA 1
ATOM 737 C C . MET A 1 93 ? 6.455 3.977 9.461 1.00 81.00 93 MET A C 1
ATOM 739 O O . MET A 1 93 ? 5.858 4.091 8.398 1.00 81.00 93 MET A O 1
ATOM 743 N N . ALA A 1 94 ? 7.722 4.374 9.612 1.00 79.75 94 ALA A N 1
ATOM 744 C CA . ALA A 1 94 ? 8.471 4.998 8.523 1.00 79.75 94 ALA A CA 1
ATOM 745 C C . ALA A 1 94 ? 8.548 4.091 7.284 1.00 79.75 94 ALA A C 1
ATOM 747 O O . ALA A 1 94 ? 8.448 4.571 6.158 1.00 79.75 94 ALA A O 1
ATOM 748 N N . ILE A 1 95 ? 8.661 2.778 7.490 1.00 82.12 95 ILE A N 1
ATOM 749 C CA . ILE A 1 95 ? 8.724 1.802 6.400 1.00 82.12 95 ILE A CA 1
ATOM 750 C C . ILE A 1 95 ? 7.347 1.526 5.806 1.00 82.12 95 ILE A C 1
ATOM 752 O O . ILE A 1 95 ? 7.220 1.468 4.586 1.00 82.12 95 ILE A O 1
ATOM 756 N N . ILE A 1 96 ? 6.297 1.391 6.619 1.00 84.19 96 ILE A N 1
ATOM 757 C CA . ILE A 1 96 ? 4.944 1.197 6.076 1.00 84.19 96 ILE A CA 1
ATOM 758 C C . ILE A 1 96 ? 4.453 2.470 5.365 1.00 84.19 96 ILE A C 1
ATOM 760 O O . ILE A 1 96 ? 3.743 2.369 4.373 1.00 84.19 96 ILE A O 1
ATOM 764 N N . ASN A 1 97 ? 4.914 3.662 5.754 1.00 84.50 97 ASN A N 1
ATOM 765 C CA . ASN A 1 97 ? 4.639 4.892 5.005 1.00 84.50 97 ASN A CA 1
ATOM 766 C C . ASN A 1 97 ? 5.205 4.861 3.577 1.00 84.50 97 ASN A C 1
ATOM 768 O O . ASN A 1 97 ? 4.607 5.455 2.695 1.00 84.50 97 ASN A O 1
ATOM 772 N N . LEU A 1 98 ? 6.305 4.147 3.311 1.00 84.38 98 LEU A N 1
ATOM 773 C CA . LEU A 1 98 ? 6.780 3.954 1.934 1.00 84.38 98 LEU A CA 1
ATOM 774 C C . LEU A 1 98 ? 5.803 3.106 1.106 1.00 84.38 98 LEU A C 1
ATOM 776 O O . LEU A 1 98 ? 5.705 3.263 -0.106 1.00 84.38 98 LEU A O 1
ATOM 780 N N . HIS A 1 99 ? 5.061 2.203 1.747 1.00 89.50 99 HIS A N 1
ATOM 781 C CA . HIS A 1 99 ? 4.139 1.323 1.038 1.00 89.50 99 HIS A CA 1
ATOM 782 C C . HIS A 1 99 ? 2.933 2.077 0.483 1.00 89.50 99 HIS A C 1
ATOM 784 O O . HIS A 1 99 ? 2.344 1.608 -0.483 1.00 89.50 99 HIS A O 1
ATOM 790 N N . THR A 1 100 ? 2.585 3.244 1.030 1.00 86.69 100 THR A N 1
ATOM 791 C CA . THR A 1 100 ? 1.439 4.031 0.550 1.00 86.69 100 THR A CA 1
ATOM 792 C C . THR A 1 100 ? 1.662 4.610 -0.847 1.00 86.69 100 THR A C 1
ATOM 794 O O . THR A 1 100 ? 0.713 5.069 -1.468 1.00 86.69 100 THR A O 1
ATOM 797 N N . GLU A 1 101 ? 2.899 4.582 -1.355 1.00 87.06 101 GLU A N 1
ATOM 798 C CA . GLU A 1 101 ? 3.213 4.935 -2.743 1.00 87.06 101 GLU A CA 1
ATOM 799 C C . GLU A 1 101 ? 2.876 3.807 -3.735 1.00 87.06 101 GLU A C 1
ATOM 801 O O . GLU A 1 101 ? 2.716 4.058 -4.925 1.00 87.06 101 GLU A O 1
ATOM 806 N N . PHE A 1 102 ? 2.752 2.564 -3.259 1.00 91.69 102 PHE A N 1
ATOM 807 C CA . PHE A 1 102 ? 2.580 1.389 -4.119 1.00 91.69 102 PHE A CA 1
ATOM 808 C C . PHE A 1 102 ? 1.320 0.587 -3.813 1.00 91.69 102 PHE A C 1
ATOM 810 O O . PHE A 1 102 ? 0.853 -0.144 -4.678 1.00 91.69 102 PHE A O 1
ATOM 817 N N . LEU A 1 103 ? 0.791 0.664 -2.592 1.00 92.75 103 LEU A N 1
ATOM 818 C CA . LEU A 1 103 ? -0.272 -0.198 -2.089 1.00 92.75 103 LEU A CA 1
ATOM 819 C C . LEU A 1 103 ? -1.477 0.624 -1.627 1.00 92.75 103 LEU A C 1
ATOM 821 O O . LEU A 1 103 ? -1.335 1.659 -0.977 1.00 92.75 103 LEU A O 1
ATOM 825 N N . THR A 1 104 ? -2.672 0.091 -1.866 1.00 91.44 104 THR A N 1
ATOM 826 C CA . THR A 1 104 ? -3.881 0.520 -1.151 1.00 91.44 104 THR A CA 1
ATOM 827 C C . THR A 1 104 ? -3.867 0.027 0.300 1.00 91.44 104 THR A C 1
ATOM 829 O O . THR A 1 104 ? -3.190 -0.948 0.640 1.00 91.44 104 THR A O 1
ATOM 832 N N . CYS A 1 105 ? -4.639 0.682 1.179 1.00 88.62 105 CYS A N 1
ATOM 833 C CA . CYS A 1 105 ? -4.758 0.304 2.596 1.00 88.62 105 CYS A CA 1
ATOM 834 C C . CYS A 1 105 ? -5.170 -1.168 2.778 1.00 88.62 105 CYS A C 1
ATOM 836 O O . CYS A 1 105 ? -4.737 -1.845 3.715 1.00 88.62 105 CYS A O 1
ATOM 838 N N . ASP A 1 106 ? -5.959 -1.669 1.835 1.00 87.12 106 ASP A N 1
ATOM 839 C CA . ASP A 1 106 ? -6.535 -3.007 1.833 1.00 87.12 106 ASP A CA 1
ATOM 840 C C . ASP A 1 106 ? -5.487 -4.108 1.692 1.00 87.12 106 ASP A C 1
ATOM 842 O O . ASP A 1 106 ? -5.695 -5.214 2.178 1.00 87.12 106 ASP A O 1
ATOM 846 N N . CYS A 1 107 ? -4.327 -3.813 1.098 1.00 88.94 107 CYS A N 1
ATOM 847 C CA . CYS A 1 107 ? -3.217 -4.762 1.023 1.00 88.94 107 CYS A CA 1
ATOM 848 C C . CYS A 1 107 ? -2.699 -5.160 2.413 1.00 88.94 107 CYS A C 1
ATOM 850 O O . CYS A 1 107 ? -2.327 -6.312 2.628 1.00 88.94 107 CYS A O 1
ATOM 852 N N . CYS A 1 108 ? -2.666 -4.220 3.363 1.00 85.94 108 CYS A N 1
ATOM 853 C CA . CYS A 1 108 ? -2.191 -4.477 4.727 1.00 85.94 108 CYS A CA 1
ATOM 854 C C . CYS A 1 108 ? -3.310 -4.958 5.656 1.00 85.94 108 CYS A C 1
ATOM 856 O O . CYS A 1 108 ? -3.045 -5.705 6.602 1.00 85.94 108 CYS A O 1
ATOM 858 N N . HIS A 1 109 ? -4.538 -4.523 5.377 1.00 86.62 109 HIS A N 1
ATOM 859 C CA . HIS A 1 109 ? -5.734 -4.816 6.158 1.00 86.62 109 HIS A CA 1
ATOM 860 C C . HIS A 1 109 ? -6.606 -5.917 5.541 1.00 86.62 109 HIS A C 1
ATOM 862 O O . HIS A 1 109 ? -7.792 -6.032 5.845 1.00 86.62 109 HIS A O 1
ATOM 868 N N . LEU A 1 110 ? -6.036 -6.752 4.678 1.00 81.62 110 LEU A N 1
ATOM 869 C CA . LEU A 1 110 ? -6.735 -7.896 4.116 1.00 81.62 110 LEU A CA 1
ATOM 870 C C . LEU A 1 110 ? -7.015 -8.930 5.214 1.00 81.62 110 LEU A C 1
ATOM 872 O O . LEU A 1 110 ? -6.114 -9.328 5.958 1.00 81.62 110 LEU A O 1
ATOM 876 N N . LYS A 1 111 ? -8.258 -9.412 5.306 1.00 75.31 111 LYS A N 1
ATOM 877 C CA . LYS A 1 111 ? -8.588 -10.512 6.215 1.00 75.31 111 LYS A CA 1
ATOM 878 C C . LYS A 1 111 ? -8.013 -11.823 5.684 1.00 75.31 111 LYS A C 1
ATOM 880 O O . LYS A 1 111 ? -8.501 -12.359 4.698 1.00 75.31 111 LYS A O 1
ATOM 885 N N . ASN A 1 112 ? -7.005 -12.354 6.382 1.00 61.62 112 ASN A N 1
ATOM 886 C CA . ASN A 1 112 ? -6.269 -13.566 5.990 1.00 61.62 112 ASN A CA 1
ATOM 887 C C . ASN A 1 112 ? -7.179 -14.777 5.717 1.00 61.62 112 ASN A C 1
ATOM 889 O O . ASN A 1 112 ? -6.851 -15.593 4.873 1.00 61.62 112 ASN A O 1
ATOM 893 N N . GLU A 1 113 ? -8.328 -14.883 6.391 1.00 62.81 113 GLU A N 1
ATOM 894 C CA . GLU A 1 113 ? -9.288 -15.986 6.222 1.00 62.81 113 GLU A CA 1
ATOM 895 C C . GLU A 1 113 ? -9.955 -16.024 4.831 1.00 62.81 113 GLU A C 1
ATOM 897 O O . GLU A 1 113 ? -10.511 -17.056 4.462 1.00 62.81 113 GLU A O 1
ATOM 902 N N . LEU A 1 114 ? -9.867 -14.947 4.037 1.00 55.62 114 LEU A N 1
ATOM 903 C CA . LEU A 1 114 ? -10.347 -14.873 2.649 1.00 55.62 114 LEU A CA 1
ATOM 904 C C . LEU A 1 114 ? -9.377 -15.558 1.665 1.00 55.62 114 LEU A C 1
ATOM 906 O O . LEU A 1 114 ? -9.106 -15.043 0.588 1.00 55.62 114 LEU A O 1
ATOM 910 N N . HIS A 1 115 ? -8.873 -16.751 2.002 1.00 47.81 115 HIS A N 1
ATOM 911 C CA . HIS A 1 115 ? -8.024 -17.580 1.127 1.00 47.81 115 HIS A CA 1
ATOM 912 C C . HIS A 1 115 ? -8.703 -17.998 -0.201 1.00 47.81 115 HIS A C 1
ATOM 914 O O . HIS A 1 115 ? -8.090 -18.688 -1.018 1.00 47.81 115 HIS A O 1
ATOM 920 N N . GLU A 1 116 ? -9.948 -17.585 -0.444 1.00 53.75 116 GLU A N 1
ATOM 921 C CA . GLU A 1 116 ? -10.603 -17.647 -1.748 1.00 53.75 116 GLU A CA 1
ATOM 922 C C . GLU A 1 116 ? -9.933 -16.651 -2.710 1.00 53.75 116 GLU A C 1
ATOM 924 O O . GLU A 1 116 ? -10.329 -15.499 -2.831 1.00 53.75 116 GLU A O 1
ATOM 929 N N . ILE A 1 117 ? -8.856 -17.117 -3.353 1.00 63.88 117 ILE A N 1
ATOM 930 C CA . ILE A 1 117 ? -8.195 -16.552 -4.543 1.00 63.88 117 ILE A CA 1
ATOM 931 C C . ILE A 1 117 ? -8.153 -15.012 -4.550 1.00 63.88 117 ILE A C 1
ATOM 933 O O . ILE A 1 117 ? -8.694 -14.361 -5.442 1.00 63.88 117 ILE A O 1
ATOM 937 N N . VAL A 1 118 ? -7.466 -14.412 -3.577 1.00 76.38 118 VAL A N 1
ATOM 938 C CA . VAL A 1 118 ? -7.106 -12.992 -3.678 1.00 76.38 118 VAL A CA 1
ATOM 939 C C . VAL A 1 118 ? -6.043 -12.852 -4.757 1.00 76.38 118 VAL A C 1
ATOM 941 O O . VAL A 1 118 ? -4.952 -13.413 -4.642 1.00 76.38 118 VAL A O 1
ATOM 944 N N . ARG A 1 119 ? -6.355 -12.107 -5.818 1.00 88.31 119 ARG A N 1
ATOM 945 C CA . ARG A 1 119 ? -5.351 -11.647 -6.784 1.00 88.31 119 ARG A CA 1
ATOM 946 C C . ARG A 1 119 ? -4.990 -10.212 -6.475 1.00 88.31 119 ARG A C 1
ATOM 948 O O . ARG A 1 119 ? -5.822 -9.459 -5.996 1.00 88.31 119 ARG A O 1
ATOM 955 N N . PHE A 1 120 ? -3.772 -9.813 -6.792 1.00 92.25 120 PHE A N 1
ATOM 956 C CA . PHE A 1 120 ? -3.373 -8.415 -6.713 1.00 92.25 120 PHE A CA 1
ATOM 957 C C . PHE A 1 120 ? -3.267 -7.840 -8.118 1.00 92.25 120 PHE A C 1
ATOM 959 O O . PHE A 1 120 ? -2.815 -8.517 -9.042 1.00 92.25 120 PHE A O 1
ATOM 966 N N . GLY A 1 121 ? -3.691 -6.592 -8.278 1.00 94.19 121 GLY A N 1
ATOM 967 C CA . GLY A 1 121 ? -3.578 -5.874 -9.539 1.00 94.19 121 GLY A CA 1
ATOM 968 C C . GLY A 1 121 ? -3.429 -4.378 -9.325 1.00 94.19 121 GLY A C 1
ATOM 969 O O . GLY A 1 121 ? -3.723 -3.858 -8.251 1.00 94.19 121 GLY A O 1
ATOM 970 N N . TRP A 1 122 ? -2.954 -3.696 -10.359 1.00 94.94 122 TRP A N 1
ATOM 971 C CA . TRP A 1 122 ? -2.827 -2.246 -10.372 1.00 94.94 122 TRP A CA 1
ATOM 972 C C . TRP A 1 122 ? -4.178 -1.605 -10.675 1.00 94.94 122 TRP A C 1
ATOM 974 O O . TRP A 1 122 ? -4.826 -1.952 -11.663 1.00 94.94 122 TRP A O 1
ATOM 984 N N . VAL A 1 123 ? -4.596 -0.676 -9.821 1.00 93.25 123 VAL A N 1
ATOM 985 C CA . VAL A 1 123 ? -5.833 0.090 -9.979 1.00 93.25 123 VAL A CA 1
ATOM 986 C C . VAL A 1 123 ? -5.469 1.561 -10.083 1.00 93.25 123 VAL A C 1
ATOM 988 O O . VAL A 1 123 ? -4.726 2.074 -9.249 1.00 93.25 123 VAL A O 1
ATOM 991 N N . GLN A 1 124 ? -5.998 2.227 -11.106 1.00 92.44 124 GLN A N 1
ATOM 992 C CA . GLN A 1 124 ? -5.843 3.664 -11.315 1.00 92.44 124 GLN A CA 1
ATOM 993 C C . GLN A 1 124 ? -6.924 4.445 -10.555 1.00 92.44 124 GLN A C 1
ATOM 995 O O . GLN A 1 124 ? -8.061 3.971 -10.439 1.00 92.44 124 GLN A O 1
ATOM 1000 N N . PRO A 1 125 ? -6.616 5.662 -10.083 1.00 90.00 125 PRO A N 1
ATOM 1001 C CA . PRO A 1 125 ? -7.630 6.551 -9.541 1.00 90.00 125 PRO A CA 1
ATOM 1002 C C . PRO A 1 125 ? -8.601 7.018 -10.641 1.00 90.00 125 PRO A C 1
ATOM 1004 O O . PRO A 1 125 ? -8.194 7.210 -11.793 1.00 90.00 125 PRO A O 1
ATOM 1007 N N . PRO A 1 126 ? -9.889 7.240 -10.316 1.00 88.25 126 PRO A N 1
ATOM 1008 C CA . PRO A 1 126 ? -10.873 7.720 -11.280 1.00 88.25 126 PRO A CA 1
ATOM 1009 C C . PRO A 1 126 ? -10.446 9.020 -11.976 1.00 88.25 126 PRO A C 1
ATOM 1011 O O . PRO A 1 126 ? -10.003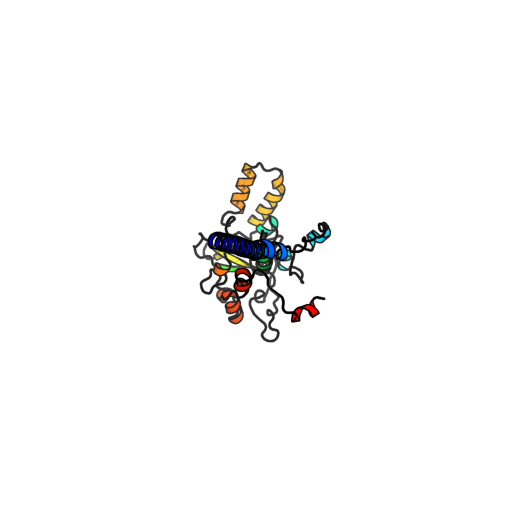 9.968 -11.336 1.00 88.25 126 PRO A O 1
ATOM 1014 N N . GLY A 1 127 ? -10.634 9.087 -13.297 1.00 88.88 127 GLY A N 1
ATOM 1015 C CA . GLY A 1 127 ? -10.352 10.289 -14.091 1.00 88.88 127 GLY A CA 1
ATOM 1016 C C . GLY A 1 127 ? -8.880 10.498 -14.462 1.00 88.88 127 GLY A C 1
ATOM 1017 O O . GLY A 1 127 ? -8.575 11.463 -15.161 1.00 88.88 127 GLY A O 1
ATOM 1018 N N . ILE A 1 128 ? -7.985 9.596 -14.054 1.00 89.81 128 ILE A N 1
ATOM 1019 C CA . ILE A 1 128 ? -6.576 9.603 -14.451 1.00 89.81 128 ILE A CA 1
ATOM 1020 C C . ILE A 1 128 ? -6.332 8.432 -15.401 1.00 89.81 128 ILE A C 1
ATOM 1022 O O . ILE A 1 128 ? -6.632 7.284 -15.085 1.00 89.81 128 ILE A O 1
ATOM 1026 N N . ALA A 1 129 ? -5.786 8.736 -16.576 1.00 90.44 129 ALA A N 1
ATOM 1027 C CA . ALA A 1 129 ? -5.364 7.745 -17.554 1.00 90.44 129 ALA A CA 1
ATOM 1028 C C . ALA A 1 129 ? -3.849 7.838 -17.736 1.00 90.44 129 ALA A C 1
ATOM 1030 O O . ALA A 1 129 ? -3.314 8.925 -17.960 1.00 90.44 129 ALA A O 1
ATOM 1031 N N . THR A 1 130 ? -3.177 6.696 -17.653 1.00 92.81 130 THR A N 1
ATOM 1032 C CA . THR A 1 130 ? -1.731 6.557 -17.857 1.00 92.81 130 THR A CA 1
ATOM 1033 C C . THR A 1 130 ? -1.478 5.554 -18.982 1.00 92.81 130 THR A C 1
ATOM 1035 O O . THR A 1 130 ? -2.344 4.735 -19.311 1.00 92.81 130 THR A O 1
ATOM 1038 N N . THR A 1 131 ? -0.312 5.646 -19.619 1.00 91.38 131 THR A N 1
ATOM 1039 C CA . THR A 1 131 ? 0.062 4.786 -20.758 1.00 91.38 131 THR A CA 1
ATOM 1040 C C . THR A 1 131 ? 1.279 3.910 -20.480 1.00 91.38 131 THR A C 1
ATOM 1042 O O . THR A 1 131 ? 1.448 2.863 -21.109 1.00 91.38 131 THR A O 1
ATOM 1045 N N . GLY A 1 132 ? 2.132 4.333 -19.552 1.00 92.00 132 GLY A N 1
ATOM 1046 C CA . GLY A 1 132 ? 3.317 3.625 -19.111 1.00 92.00 132 GLY A CA 1
ATOM 1047 C C . GLY A 1 132 ? 3.018 2.508 -18.118 1.00 92.00 132 GLY A C 1
ATOM 1048 O O . GLY A 1 132 ? 1.882 2.234 -17.740 1.00 92.00 132 GLY A O 1
ATOM 1049 N N . LYS A 1 133 ? 4.088 1.832 -17.694 1.00 93.88 133 LYS A N 1
ATOM 1050 C CA . LYS A 1 133 ? 4.011 0.841 -16.617 1.00 93.88 133 LYS A CA 1
ATOM 1051 C C . LYS A 1 133 ? 3.907 1.548 -15.264 1.00 93.88 133 LYS A C 1
ATOM 1053 O O . LYS A 1 133 ? 4.540 2.593 -15.113 1.00 93.88 133 LYS A O 1
ATOM 1058 N N . PRO A 1 134 ? 3.240 0.954 -14.266 1.00 95.56 134 PRO A N 1
ATOM 1059 C CA . PRO A 1 134 ? 3.214 1.501 -12.916 1.00 95.56 134 PRO A CA 1
ATOM 1060 C C . PRO A 1 134 ? 4.616 1.779 -12.365 1.00 95.56 134 PRO A C 1
ATOM 1062 O O . PRO A 1 134 ? 5.568 1.020 -12.604 1.00 95.56 134 PRO A O 1
ATOM 1065 N N . TYR A 1 135 ? 4.745 2.882 -11.636 1.00 93.62 135 TYR A N 1
ATOM 1066 C CA . TYR A 1 135 ? 5.998 3.324 -11.042 1.00 93.62 135 TYR A CA 1
ATOM 1067 C C . TYR A 1 135 ? 6.611 2.257 -10.123 1.00 93.62 135 TYR A C 1
ATOM 1069 O O . TYR A 1 135 ? 5.923 1.512 -9.428 1.00 93.62 135 TYR A O 1
ATOM 1077 N N . GLY A 1 136 ? 7.942 2.158 -10.138 1.00 92.38 136 GLY A N 1
ATOM 1078 C CA . GLY A 1 136 ? 8.689 1.204 -9.312 1.00 92.38 136 GLY A CA 1
ATOM 1079 C C . GLY A 1 136 ? 8.707 -0.244 -9.819 1.00 92.38 136 GLY A C 1
ATOM 1080 O O . GLY A 1 136 ? 9.355 -1.085 -9.189 1.00 92.38 136 GLY A O 1
ATOM 1081 N N . THR A 1 137 ? 8.054 -0.543 -10.952 1.00 95.50 137 THR A N 1
ATOM 1082 C CA . THR A 1 137 ? 8.058 -1.889 -11.561 1.00 95.50 137 THR A CA 1
ATOM 1083 C C . THR A 1 137 ? 9.383 -2.266 -12.221 1.00 95.50 137 THR A C 1
ATOM 1085 O O . THR A 1 137 ? 9.721 -3.450 -12.283 1.00 95.50 137 THR A O 1
ATOM 1088 N N . ALA A 1 138 ? 10.153 -1.278 -12.680 1.00 93.25 138 ALA A N 1
ATOM 1089 C CA . ALA A 1 138 ? 11.421 -1.494 -13.365 1.00 93.25 138 ALA A CA 1
ATOM 1090 C C . ALA A 1 138 ? 12.526 -0.555 -12.870 1.00 93.25 138 ALA A C 1
ATOM 1092 O O . ALA A 1 138 ? 12.256 0.572 -12.448 1.00 93.25 138 ALA A O 1
ATOM 1093 N N . ILE A 1 139 ? 13.773 -1.017 -12.967 1.00 89.94 139 ILE A N 1
ATOM 1094 C CA . ILE A 1 139 ? 14.975 -0.215 -12.700 1.00 89.94 139 ILE A CA 1
ATOM 1095 C C . ILE A 1 139 ? 15.617 0.182 -14.031 1.00 89.94 139 ILE A C 1
ATOM 1097 O O . ILE A 1 139 ? 15.827 -0.659 -14.904 1.00 89.94 139 ILE A O 1
ATOM 1101 N N . ASP A 1 140 ? 15.958 1.460 -14.182 1.00 90.19 140 ASP A N 1
ATOM 1102 C CA . ASP A 1 140 ? 16.781 1.935 -15.288 1.00 90.19 140 ASP A CA 1
ATOM 1103 C C . ASP A 1 140 ? 18.239 1.486 -15.068 1.00 90.19 140 ASP A C 1
ATOM 1105 O O . ASP A 1 140 ? 18.884 1.930 -14.111 1.00 90.19 140 ASP A O 1
ATOM 1109 N N . PRO A 1 141 ? 18.797 0.624 -15.939 1.00 89.81 141 PRO A N 1
ATOM 1110 C CA . PRO A 1 141 ? 20.146 0.099 -15.762 1.00 89.81 141 PRO A CA 1
ATOM 1111 C C . PRO A 1 141 ? 21.239 1.170 -15.872 1.00 89.81 141 PRO A C 1
ATOM 1113 O O . PRO A 1 141 ? 22.335 0.955 -15.358 1.00 89.81 141 PRO A O 1
ATOM 1116 N N . ALA A 1 142 ? 20.976 2.306 -16.530 1.00 92.62 142 ALA A N 1
ATOM 1117 C CA . ALA A 1 142 ? 21.964 3.372 -16.686 1.00 92.62 142 ALA A CA 1
ATOM 1118 C C . ALA A 1 142 ? 22.130 4.200 -15.405 1.00 92.62 142 ALA A C 1
ATOM 1120 O O . ALA A 1 142 ? 23.229 4.671 -15.109 1.00 92.62 142 ALA A O 1
ATOM 1121 N N . THR A 1 143 ? 21.045 4.383 -14.651 1.00 90.69 143 THR A N 1
ATOM 1122 C CA . THR A 1 143 ? 21.014 5.283 -13.492 1.00 90.69 143 THR A CA 1
ATOM 1123 C C . THR A 1 143 ? 20.899 4.549 -12.157 1.00 90.69 143 THR A C 1
ATOM 1125 O O . THR A 1 143 ? 21.268 5.102 -11.123 1.00 90.69 143 THR A O 1
ATOM 1128 N N . GLY A 1 144 ? 20.410 3.305 -12.165 1.00 86.56 144 GLY A N 1
ATOM 1129 C CA . GLY A 1 144 ? 20.129 2.522 -10.962 1.00 86.56 144 GLY A CA 1
ATOM 1130 C C . GLY A 1 144 ? 18.877 2.974 -10.199 1.00 86.56 144 GLY A C 1
ATOM 1131 O O . GLY A 1 144 ? 18.592 2.422 -9.137 1.00 86.56 144 GLY A O 1
ATOM 1132 N N . PHE A 1 145 ? 18.130 3.953 -10.719 1.00 87.88 145 PHE A N 1
ATOM 1133 C CA . PHE A 1 145 ? 16.853 4.407 -10.161 1.00 87.88 145 PHE A CA 1
ATOM 1134 C C . PHE A 1 145 ? 15.672 3.707 -10.837 1.00 87.88 145 PHE A C 1
ATOM 1136 O O . PHE A 1 145 ? 15.838 2.986 -11.820 1.00 87.88 145 PHE A O 1
ATOM 1143 N N . PHE A 1 146 ? 14.459 3.911 -10.317 1.00 90.00 146 PHE A N 1
ATOM 1144 C CA . PHE A 1 146 ? 13.260 3.438 -11.004 1.00 90.00 146 PHE A CA 1
ATOM 1145 C C . PHE A 1 146 ? 13.133 4.087 -12.382 1.00 90.00 146 PHE A C 1
ATOM 1147 O O . PHE A 1 146 ? 13.386 5.283 -12.543 1.00 90.00 146 PHE A O 1
ATOM 1154 N N . ALA A 1 147 ? 12.746 3.279 -13.367 1.00 92.00 147 ALA A N 1
ATOM 1155 C CA . ALA A 1 147 ? 12.507 3.752 -14.719 1.00 92.00 147 ALA A CA 1
ATOM 1156 C C . ALA A 1 147 ? 11.418 4.837 -14.716 1.00 92.00 147 ALA A C 1
ATOM 1158 O O . ALA A 1 147 ? 10.423 4.734 -13.993 1.00 92.00 147 ALA A O 1
ATOM 1159 N N . ALA A 1 148 ? 11.612 5.876 -15.528 1.00 92.00 148 ALA A N 1
ATOM 1160 C CA . ALA A 1 148 ? 10.633 6.945 -15.677 1.00 92.00 148 ALA A CA 1
ATOM 1161 C C . ALA A 1 148 ? 9.319 6.406 -16.265 1.00 92.00 148 ALA A C 1
ATOM 1163 O O . ALA A 1 148 ? 9.329 5.560 -17.162 1.00 92.00 148 ALA A O 1
ATOM 1164 N N . THR A 1 149 ? 8.193 6.921 -15.776 1.00 93.31 149 THR A N 1
ATOM 1165 C CA . THR A 1 149 ? 6.851 6.575 -16.251 1.00 93.31 149 THR A CA 1
ATOM 1166 C C . THR A 1 149 ? 5.898 7.751 -16.044 1.00 93.31 149 THR A C 1
ATOM 1168 O O . THR A 1 149 ? 6.180 8.646 -15.252 1.00 93.31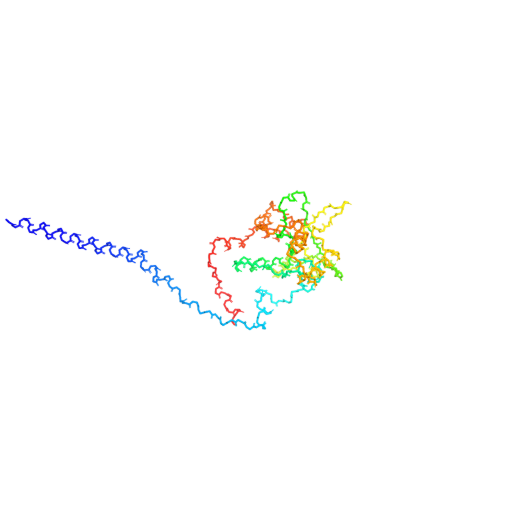 149 THR A O 1
ATOM 1171 N N . ASP A 1 150 ? 4.783 7.776 -16.767 1.00 93.19 150 ASP A N 1
ATOM 1172 C CA . ASP A 1 150 ? 3.651 8.668 -16.492 1.00 93.19 150 ASP A CA 1
ATOM 1173 C C . ASP A 1 150 ? 2.696 8.079 -15.436 1.00 93.19 150 ASP A C 1
ATOM 1175 O O . ASP A 1 150 ? 1.860 8.802 -14.891 1.00 93.19 150 ASP A O 1
ATOM 1179 N N . ASP A 1 151 ? 2.836 6.790 -15.107 1.00 94.00 151 ASP A N 1
ATOM 1180 C CA . ASP A 1 151 ? 1.995 6.100 -14.133 1.00 94.00 151 ASP A CA 1
ATOM 1181 C C . ASP A 1 151 ? 2.572 6.097 -12.715 1.00 94.00 151 ASP A C 1
ATOM 1183 O O . ASP A 1 151 ? 3.105 5.098 -12.228 1.00 94.00 151 ASP A O 1
ATOM 1187 N N . HIS A 1 152 ? 2.431 7.236 -12.042 1.00 91.56 152 HIS A N 1
ATOM 1188 C CA . HIS A 1 152 ? 2.751 7.405 -10.621 1.00 91.56 152 HIS A CA 1
ATOM 1189 C C . HIS A 1 152 ? 1.536 7.253 -9.697 1.00 91.56 152 HIS A C 1
ATOM 1191 O O . HIS A 1 152 ? 1.649 7.543 -8.511 1.00 91.56 152 HIS A O 1
ATOM 1197 N N . TYR A 1 153 ? 0.382 6.865 -10.244 1.00 92.12 153 TYR A N 1
ATOM 1198 C CA . TYR A 1 153 ? -0.907 6.950 -9.556 1.00 92.12 153 TYR A CA 1
ATOM 1199 C C . TYR A 1 153 ? -1.535 5.582 -9.306 1.00 92.12 153 TYR A C 1
ATOM 1201 O O . TYR A 1 153 ? -2.364 5.438 -8.407 1.00 92.12 153 TYR A O 1
ATOM 1209 N N . SER A 1 154 ? -1.186 4.583 -10.119 1.00 93.88 154 SER A N 1
ATOM 1210 C CA . SER A 1 154 ? -1.677 3.225 -9.938 1.00 93.88 154 SER A CA 1
ATOM 1211 C C . SER A 1 154 ? -1.190 2.635 -8.619 1.00 93.88 154 SER A C 1
ATOM 1213 O O . SER A 1 154 ? 0.005 2.643 -8.331 1.00 93.88 154 SER A O 1
ATOM 1215 N N . LEU A 1 155 ? -2.109 2.042 -7.857 1.00 94.19 155 LEU A N 1
ATOM 1216 C CA . LEU A 1 155 ? -1.801 1.336 -6.616 1.00 94.19 155 LEU A CA 1
ATOM 1217 C C . LEU A 1 155 ? -2.162 -0.146 -6.732 1.00 94.19 155 LEU A C 1
ATOM 1219 O O . LEU A 1 155 ? -3.207 -0.520 -7.272 1.00 94.19 155 LEU A O 1
ATOM 1223 N N . ILE A 1 156 ? -1.304 -1.001 -6.184 1.00 95.00 156 ILE A N 1
ATOM 1224 C CA . ILE A 1 156 ? -1.565 -2.428 -6.025 1.00 95.00 156 ILE A CA 1
ATOM 1225 C C . ILE A 1 156 ? -2.723 -2.589 -5.041 1.00 95.00 156 ILE A C 1
ATOM 1227 O O . ILE A 1 156 ? -2.719 -2.038 -3.935 1.00 95.00 156 ILE A O 1
ATOM 1231 N N . THR A 1 157 ? -3.717 -3.357 -5.466 1.00 92.81 157 THR A N 1
ATOM 1232 C CA . THR A 1 157 ? -4.992 -3.523 -4.776 1.00 92.81 157 THR A CA 1
ATOM 1233 C C . THR A 1 157 ? -5.390 -4.996 -4.777 1.00 92.81 157 THR A C 1
ATOM 1235 O O . THR A 1 157 ? -5.237 -5.652 -5.814 1.00 92.81 157 THR A O 1
ATOM 1238 N N . PRO A 1 158 ? -5.891 -5.543 -3.654 1.00 90.31 158 PRO A N 1
ATOM 1239 C CA . PRO A 1 158 ? -6.456 -6.882 -3.635 1.00 90.31 158 PRO A CA 1
ATOM 1240 C C . PRO A 1 158 ? -7.769 -6.904 -4.428 1.00 90.31 158 PRO A C 1
ATOM 1242 O O . PRO A 1 158 ? -8.645 -6.054 -4.251 1.00 90.31 158 PRO A O 1
ATOM 1245 N N . LEU A 1 159 ? -7.916 -7.914 -5.276 1.00 88.81 159 LEU A N 1
ATOM 1246 C CA . LEU A 1 159 ? -9.033 -8.137 -6.182 1.00 88.81 159 LEU A CA 1
ATOM 1247 C C . LEU A 1 159 ? -9.694 -9.487 -5.884 1.00 88.81 159 LEU A C 1
ATOM 1249 O O . LEU A 1 159 ? -8.999 -10.477 -5.638 1.00 88.81 159 LEU A O 1
ATOM 1253 N N . HIS A 1 160 ? -11.019 -9.533 -5.993 1.00 85.38 160 HIS A N 1
ATOM 1254 C CA . HIS A 1 160 ? -11.803 -10.768 -6.021 1.00 85.38 160 HIS A CA 1
ATOM 1255 C C . HIS A 1 160 ? -12.580 -10.886 -7.329 1.00 85.38 160 HIS A C 1
ATOM 1257 O O . HIS A 1 160 ? -12.768 -9.910 -8.056 1.00 85.38 160 HIS A O 1
ATOM 1263 N N . GLU A 1 161 ? -13.017 -12.101 -7.632 1.00 86.31 161 GLU A N 1
ATOM 1264 C CA . GLU A 1 161 ? -13.804 -12.388 -8.821 1.00 86.31 161 GLU A CA 1
ATOM 1265 C C . GLU A 1 161 ? -15.302 -12.197 -8.542 1.00 86.31 161 GLU A C 1
ATOM 1267 O O . GLU A 1 161 ? -15.864 -12.824 -7.647 1.00 86.31 161 GLU A O 1
ATOM 1272 N N . VAL A 1 162 ? -15.954 -11.348 -9.338 1.00 84.94 162 VAL A N 1
ATOM 1273 C CA . VAL A 1 162 ? -17.412 -11.171 -9.386 1.00 84.94 162 VAL A CA 1
ATOM 1274 C C . VAL A 1 162 ? -17.848 -11.351 -10.830 1.00 84.94 162 VAL A C 1
ATOM 1276 O O . VAL A 1 162 ? -17.390 -10.621 -11.709 1.00 84.94 162 VAL A O 1
ATOM 1279 N N . ASP A 1 163 ? -18.706 -12.337 -11.092 1.00 89.19 163 ASP A N 1
ATOM 1280 C CA . ASP A 1 163 ? -19.248 -12.622 -12.429 1.00 89.19 163 ASP A CA 1
ATOM 1281 C C . ASP A 1 163 ? -18.166 -12.717 -13.531 1.00 89.19 163 ASP A C 1
ATOM 1283 O O . ASP A 1 163 ? -18.317 -12.190 -14.637 1.00 89.19 163 ASP A O 1
ATOM 1287 N N . GLY A 1 164 ? -17.032 -13.361 -13.225 1.00 88.75 164 GLY A N 1
ATOM 1288 C CA . GLY A 1 164 ? -15.910 -13.523 -14.158 1.00 88.75 164 GLY A CA 1
ATOM 1289 C C . GLY A 1 164 ? -15.008 -12.293 -14.314 1.00 88.75 164 GLY A C 1
ATOM 1290 O O . GLY A 1 164 ? -14.138 -12.274 -15.189 1.00 88.75 164 GLY A O 1
ATOM 1291 N N . ARG A 1 165 ? -15.208 -11.242 -13.508 1.00 88.81 165 ARG A N 1
ATOM 1292 C CA . ARG A 1 165 ? -14.408 -10.009 -13.522 1.00 88.81 165 ARG A CA 1
ATOM 1293 C C . ARG A 1 165 ? -13.663 -9.827 -12.210 1.00 88.81 165 ARG A C 1
ATOM 1295 O O . ARG A 1 165 ? -14.235 -9.990 -11.142 1.00 88.81 165 ARG A O 1
ATOM 1302 N N . TRP A 1 166 ? -12.399 -9.427 -12.300 1.00 88.12 166 TRP A N 1
ATOM 1303 C CA . TRP A 1 166 ? -11.583 -9.085 -11.137 1.00 88.12 166 TRP A CA 1
ATOM 1304 C C . TRP A 1 166 ? -11.851 -7.640 -10.725 1.00 88.12 166 TRP A C 1
ATOM 1306 O O . TRP A 1 166 ? -11.582 -6.721 -11.498 1.00 88.12 166 TRP A O 1
ATOM 1316 N N . VAL A 1 167 ? -12.386 -7.449 -9.522 1.00 86.62 167 VAL A N 1
ATOM 1317 C CA . VAL A 1 167 ? -12.747 -6.138 -8.967 1.00 86.62 167 VAL A CA 1
ATOM 1318 C C . VAL A 1 167 ? -12.129 -5.951 -7.576 1.00 86.62 167 VAL A C 1
ATOM 1320 O O . VAL A 1 167 ? -11.901 -6.944 -6.883 1.00 86.62 167 VAL A O 1
ATOM 1323 N N . PRO A 1 168 ? -11.833 -4.712 -7.141 1.00 87.38 168 PRO A N 1
ATOM 1324 C CA . PRO A 1 168 ? -11.287 -4.448 -5.807 1.00 87.38 168 PRO A CA 1
ATOM 1325 C C . PRO A 1 168 ? -12.154 -4.997 -4.662 1.00 87.38 168 PRO A C 1
ATOM 1327 O O . PRO A 1 168 ? -13.375 -4.867 -4.701 1.00 87.38 168 PRO A O 1
ATOM 1330 N N . PHE A 1 169 ? -11.521 -5.573 -3.628 1.00 77.06 169 PHE A N 1
ATOM 1331 C CA . PHE A 1 169 ? -12.196 -6.099 -2.424 1.00 77.06 169 PHE A CA 1
ATOM 1332 C C . PHE A 1 169 ? -13.028 -5.067 -1.684 1.00 77.06 169 PHE A C 1
ATOM 1334 O O . PHE A 1 169 ? -14.194 -5.300 -1.375 1.00 77.06 169 PHE A O 1
ATOM 1341 N N . PHE A 1 170 ? -12.422 -3.926 -1.407 1.00 71.19 170 PHE A N 1
ATOM 1342 C CA . PHE A 1 170 ? -13.120 -2.805 -0.819 1.00 71.19 170 PHE A CA 1
ATOM 1343 C C . PHE A 1 170 ? -13.424 -1.906 -1.973 1.00 71.19 170 PHE A C 1
ATOM 1345 O O . PHE A 1 170 ? -12.524 -1.514 -2.716 1.00 71.19 170 PHE A O 1
ATOM 1352 N N . HIS A 1 171 ? -14.714 -1.688 -2.185 1.00 62.50 171 HIS A N 1
ATOM 1353 C CA . HIS A 1 171 ? -15.170 -1.010 -3.367 1.00 62.50 171 HIS A CA 1
ATOM 1354 C C . HIS A 1 171 ? -14.552 0.395 -3.397 1.00 62.50 171 HIS A C 1
ATOM 1356 O O . HIS A 1 171 ? -15.100 1.322 -2.809 1.00 62.50 171 HIS A O 1
ATOM 1362 N N . ILE A 1 172 ? -13.441 0.578 -4.114 1.00 67.62 172 ILE A N 1
ATOM 1363 C CA . ILE A 1 172 ? -13.016 1.860 -4.675 1.00 67.62 172 ILE A CA 1
ATOM 1364 C C . ILE A 1 172 ? -14.082 2.202 -5.718 1.00 67.62 172 ILE A C 1
ATOM 1366 O O . ILE A 1 172 ? -13.929 2.027 -6.922 1.00 67.62 172 ILE A O 1
ATOM 1370 N N . SER A 1 173 ? -15.248 2.554 -5.204 1.00 76.19 173 SER A N 1
ATOM 1371 C CA . SER A 1 173 ? -16.483 2.776 -5.922 1.00 76.19 173 SER A CA 1
ATOM 1372 C C . SER A 1 173 ? -17.063 4.076 -5.429 1.00 76.19 173 SER A C 1
ATOM 1374 O O . SER A 1 173 ? -16.847 4.503 -4.289 1.00 76.19 173 SER A O 1
ATOM 1376 N N . GLU A 1 174 ? -17.853 4.676 -6.299 1.00 82.00 174 GLU A N 1
ATOM 1377 C CA . GLU A 1 174 ? -18.590 5.882 -5.979 1.00 82.00 174 GLU A CA 1
ATOM 1378 C C . GLU A 1 174 ? -19.516 5.677 -4.767 1.00 82.00 174 GLU A C 1
ATOM 1380 O O . GLU A 1 174 ? -19.616 6.567 -3.920 1.00 82.00 174 GLU A O 1
ATOM 1385 N N . ASP A 1 175 ? -20.090 4.480 -4.605 1.00 86.75 175 ASP A N 1
ATOM 1386 C CA . ASP A 1 175 ? -20.965 4.133 -3.482 1.00 86.75 175 ASP A CA 1
ATOM 1387 C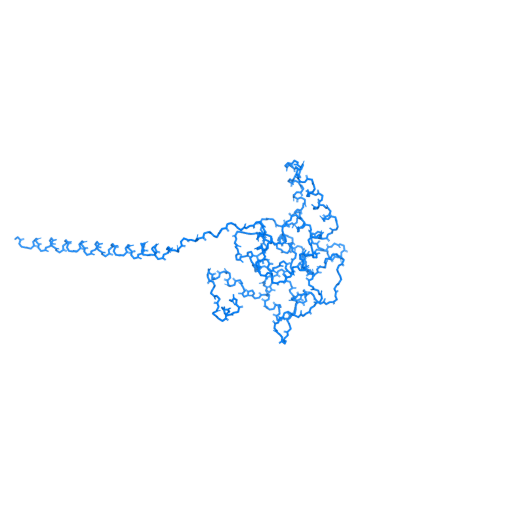 C . ASP A 1 175 ? -20.226 4.124 -2.140 1.00 86.75 175 ASP A C 1
ATOM 1389 O O . ASP A 1 175 ? -20.687 4.741 -1.178 1.00 86.75 175 ASP A O 1
ATOM 1393 N N . ALA A 1 176 ? -19.055 3.485 -2.053 1.00 87.69 176 ALA A N 1
ATOM 1394 C CA . ALA A 1 176 ? -18.286 3.452 -0.806 1.00 87.69 176 ALA A CA 1
ATOM 1395 C C . ALA A 1 176 ? -17.716 4.830 -0.441 1.00 87.69 176 ALA A C 1
ATOM 1397 O O . ALA A 1 176 ? -17.708 5.213 0.731 1.00 87.69 176 ALA A O 1
ATOM 1398 N N . VAL A 1 177 ? -17.279 5.605 -1.441 1.00 90.06 177 VAL A N 1
ATOM 1399 C CA . VAL A 1 177 ? -16.852 7.002 -1.259 1.00 90.06 177 VAL A CA 1
ATOM 1400 C C . VAL A 1 177 ? -18.012 7.854 -0.740 1.00 90.06 177 VAL A C 1
ATOM 1402 O O . VAL A 1 177 ? -17.854 8.618 0.217 1.00 90.06 177 VAL A O 1
ATOM 1405 N N . THR A 1 178 ? -19.198 7.700 -1.330 1.00 92.19 178 THR A N 1
ATOM 1406 C CA . THR A 1 178 ? -20.417 8.401 -0.906 1.00 92.19 178 THR A CA 1
ATOM 1407 C C . THR A 1 178 ? -20.817 8.006 0.511 1.00 92.19 178 THR A C 1
ATOM 1409 O O . THR A 1 178 ? -21.119 8.875 1.334 1.00 92.19 178 THR A O 1
ATOM 1412 N N . PHE A 1 179 ? -20.751 6.714 0.832 1.00 91.94 179 PHE A N 1
ATOM 1413 C CA . PHE A 1 179 ? -21.000 6.194 2.171 1.00 91.94 179 PHE A CA 1
ATOM 1414 C C . PHE A 1 179 ? -20.045 6.808 3.205 1.00 91.94 179 PHE A C 1
ATOM 1416 O O . PHE A 1 179 ? -20.503 7.352 4.213 1.00 91.94 179 PHE A O 1
ATOM 1423 N N . ALA A 1 180 ? -18.735 6.811 2.933 1.00 92.00 180 ALA A N 1
ATOM 1424 C CA . ALA A 1 180 ? -17.722 7.386 3.819 1.00 92.00 180 ALA A CA 1
ATOM 1425 C C . ALA A 1 180 ? -17.967 8.884 4.081 1.00 92.00 180 ALA A C 1
ATOM 1427 O O . ALA A 1 180 ? -17.944 9.339 5.228 1.00 92.00 180 ALA A O 1
ATOM 1428 N N . ARG A 1 181 ? -18.283 9.657 3.032 1.00 93.88 181 ARG A N 1
ATOM 1429 C CA . ARG A 1 181 ? -18.614 11.088 3.156 1.00 93.88 181 ARG A CA 1
ATOM 1430 C C . ARG A 1 181 ? -19.893 11.323 3.960 1.00 93.88 181 ARG A C 1
ATOM 1432 O O . ARG A 1 181 ? -19.912 12.190 4.834 1.00 93.88 181 ARG A O 1
ATOM 1439 N N . SER A 1 182 ? -20.940 10.544 3.695 1.00 93.62 182 SER A N 1
ATOM 1440 C CA . SER A 1 182 ? -22.218 10.616 4.418 1.00 93.62 182 SER A CA 1
ATOM 1441 C C . SER A 1 182 ? -22.037 10.329 5.910 1.00 93.62 182 SER A C 1
ATOM 1443 O O . SER A 1 182 ? -22.550 11.060 6.763 1.00 93.62 182 SER A O 1
ATOM 1445 N N . TYR A 1 183 ? -21.231 9.316 6.237 1.00 94.25 183 TYR A N 1
ATOM 1446 C CA . TYR A 1 183 ? -20.867 9.012 7.613 1.00 94.25 183 TYR A CA 1
ATOM 1447 C C . TYR A 1 183 ? -20.172 10.199 8.293 1.00 94.25 183 TYR A C 1
ATOM 1449 O O . TYR A 1 183 ? -20.597 10.602 9.375 1.00 94.25 183 TYR A O 1
ATOM 1457 N N . LEU A 1 184 ? -19.167 10.819 7.662 1.00 93.38 184 LEU A N 1
ATOM 1458 C CA . LEU A 1 184 ? -18.467 11.973 8.246 1.00 93.38 184 LEU A CA 1
ATOM 1459 C C . LEU A 1 184 ? -19.387 13.170 8.512 1.00 93.38 184 LEU A C 1
ATOM 1461 O O . LEU A 1 184 ? -19.243 13.820 9.547 1.00 93.38 184 LEU A O 1
ATOM 1465 N N . GLN A 1 185 ? -20.349 13.436 7.626 1.00 94.69 185 GLN A N 1
ATOM 1466 C CA . GLN A 1 185 ? -21.313 14.530 7.795 1.00 94.69 185 GLN A CA 1
ATOM 1467 C C . GLN A 1 185 ? -22.241 14.323 8.996 1.00 94.69 185 GLN A C 1
ATOM 1469 O O . GLN A 1 185 ? -22.637 15.287 9.649 1.00 94.69 185 GLN A O 1
ATOM 1474 N N . ARG A 1 186 ? -22.587 13.068 9.299 1.00 94.69 186 ARG A N 1
ATOM 1475 C CA . ARG A 1 186 ? -23.546 12.718 10.358 1.00 94.69 186 ARG A CA 1
ATOM 1476 C C . ARG A 1 186 ? -22.889 12.223 11.642 1.00 94.69 186 ARG A C 1
ATOM 1478 O O . ARG A 1 186 ? -23.570 12.111 12.653 1.00 94.69 186 ARG A O 1
ATOM 1485 N N . LYS A 1 187 ? -21.580 11.955 11.643 1.00 93.50 187 LYS A N 1
ATOM 1486 C CA . LYS A 1 187 ? -20.851 11.315 12.753 1.00 93.50 187 LYS A CA 1
ATOM 1487 C C . LYS A 1 187 ? -21.120 11.947 14.121 1.00 93.50 187 LYS A C 1
ATOM 1489 O O . LYS A 1 187 ? -21.217 11.227 15.107 1.00 93.50 187 LYS A O 1
ATOM 1494 N N . ALA A 1 188 ? -21.242 13.272 14.180 1.00 94.62 188 ALA A N 1
ATOM 1495 C CA . ALA A 1 188 ? -21.470 14.008 15.424 1.00 94.62 188 ALA A CA 1
ATOM 1496 C C . ALA A 1 188 ? -22.887 13.835 16.005 1.00 94.62 188 ALA A C 1
ATOM 1498 O O . ALA A 1 188 ? -23.097 14.140 17.175 1.00 94.62 188 ALA A O 1
ATOM 1499 N N . THR A 1 189 ? -23.851 13.377 15.203 1.00 95.94 189 THR A N 1
ATOM 1500 C CA . THR A 1 189 ? -25.262 13.245 15.599 1.00 95.94 189 THR A CA 1
ATOM 1501 C C . THR A 1 189 ? -25.698 11.799 15.817 1.00 95.94 189 THR A C 1
ATOM 1503 O O . THR A 1 189 ? -26.848 11.579 16.177 1.00 95.94 189 THR A O 1
ATOM 1506 N N . LEU A 1 190 ? -24.828 10.822 15.549 1.00 95.62 190 LEU A N 1
ATOM 1507 C CA . LEU A 1 190 ? -25.152 9.401 15.685 1.00 95.62 190 LEU A CA 1
ATOM 1508 C C . LEU A 1 190 ? -25.209 8.985 17.157 1.00 95.62 190 LEU A C 1
ATOM 1510 O O . LEU A 1 190 ? -24.384 9.419 17.968 1.00 95.62 190 LEU A O 1
ATOM 1514 N N . SER A 1 191 ? -26.133 8.079 17.479 1.00 97.50 191 SER A N 1
ATOM 1515 C CA . SER A 1 191 ? -26.061 7.313 18.720 1.00 97.50 191 SER A CA 1
ATOM 1516 C C . SER A 1 191 ? -24.816 6.419 18.717 1.00 97.50 191 SER A C 1
ATOM 1518 O O . SER A 1 191 ? -24.200 6.152 17.680 1.00 97.50 191 SER A O 1
ATOM 1520 N N . LYS A 1 192 ? -24.439 5.925 19.897 1.00 96.75 192 LYS A N 1
ATOM 1521 C CA . LYS A 1 192 ? -23.323 4.989 20.025 1.00 96.75 192 LYS A CA 1
ATOM 1522 C C . LYS A 1 192 ? -23.583 3.701 19.231 1.00 96.75 192 LYS A C 1
ATOM 1524 O O . LYS A 1 192 ? -22.697 3.229 18.529 1.00 96.75 192 LYS A O 1
ATOM 1529 N N . GLU A 1 193 ? -24.797 3.173 19.315 1.00 96.88 193 GLU A N 1
ATOM 1530 C CA . GLU A 1 193 ? -25.224 1.953 18.629 1.00 96.88 193 GLU A CA 1
ATOM 1531 C C . GLU A 1 193 ? -25.230 2.143 17.106 1.00 96.88 193 GLU A C 1
ATOM 1533 O O . GLU A 1 193 ? -24.708 1.299 16.381 1.00 96.88 193 GLU A O 1
ATOM 1538 N N . GLU A 1 194 ? -25.754 3.271 16.615 1.00 95.88 194 GLU A N 1
ATOM 1539 C CA . GLU A 1 194 ? -25.728 3.602 15.183 1.00 95.88 194 GLU A CA 1
ATOM 1540 C C . GLU A 1 194 ? -24.291 3.735 14.667 1.00 95.88 194 GLU A C 1
ATOM 1542 O O . GLU A 1 194 ? -23.952 3.227 13.597 1.00 95.88 194 GLU A O 1
ATOM 1547 N N . HIS A 1 195 ? -23.427 4.394 15.443 1.00 94.50 195 HIS A N 1
ATOM 1548 C CA . HIS A 1 195 ? -22.012 4.527 15.120 1.00 94.50 195 HIS A CA 1
ATOM 1549 C C . HIS A 1 195 ? -21.326 3.161 15.011 1.00 94.50 195 HIS A C 1
ATOM 1551 O O . HIS A 1 195 ? -20.633 2.906 14.028 1.00 94.50 195 HIS A O 1
ATOM 1557 N N . GLU A 1 196 ? -21.532 2.272 15.984 1.00 94.69 196 GLU A N 1
ATOM 1558 C CA . GLU A 1 196 ? -20.948 0.927 15.980 1.00 94.69 196 GLU A CA 1
ATOM 1559 C C . GLU A 1 196 ? -21.423 0.093 14.780 1.00 94.69 196 GLU A C 1
ATOM 1561 O O . GLU A 1 196 ? -20.606 -0.570 14.139 1.00 94.69 196 GLU A O 1
ATOM 1566 N N . GLN A 1 197 ? -22.708 0.172 14.420 1.00 94.31 197 GLN A N 1
ATOM 1567 C CA . GLN A 1 197 ? -23.258 -0.518 13.247 1.00 94.31 197 GLN A CA 1
ATOM 1568 C C . GLN A 1 197 ? -22.657 -0.006 11.934 1.00 94.31 197 GLN A C 1
ATOM 1570 O O . GLN A 1 197 ? -22.223 -0.804 11.101 1.00 94.31 197 GLN A O 1
ATOM 1575 N N . ILE A 1 198 ? -22.586 1.317 11.760 1.00 93.12 198 ILE A N 1
ATOM 1576 C CA . ILE A 1 198 ? -22.010 1.935 10.558 1.00 93.12 198 ILE A CA 1
ATOM 1577 C C . ILE A 1 198 ? -20.523 1.597 10.442 1.00 93.12 198 ILE A C 1
ATOM 1579 O O . ILE A 1 198 ? -20.056 1.245 9.361 1.00 93.12 198 ILE A O 1
ATOM 1583 N N . VAL A 1 199 ? -19.775 1.657 11.548 1.00 91.00 199 VAL A N 1
ATOM 1584 C CA . VAL A 1 199 ? -18.354 1.289 11.569 1.00 91.00 199 VAL A CA 1
ATOM 1585 C C . VAL A 1 199 ? -18.165 -0.189 11.226 1.00 91.00 199 VAL A C 1
ATOM 1587 O O . VAL A 1 199 ? -17.264 -0.505 10.452 1.00 91.00 199 VAL A O 1
ATOM 1590 N N . ALA A 1 200 ? -19.005 -1.088 11.743 1.00 90.06 200 ALA A N 1
ATOM 1591 C CA . ALA A 1 200 ? -18.936 -2.511 11.412 1.00 90.06 200 ALA A CA 1
ATOM 1592 C C . ALA A 1 200 ? -19.202 -2.771 9.920 1.00 90.06 200 ALA A C 1
ATOM 1594 O O . ALA A 1 200 ? -18.490 -3.563 9.306 1.00 90.06 200 ALA A O 1
ATOM 1595 N N . GLN A 1 201 ? -20.174 -2.069 9.331 1.00 89.12 201 GLN A N 1
ATOM 1596 C CA . GLN A 1 201 ? -20.453 -2.138 7.896 1.00 89.12 201 GLN A CA 1
ATOM 1597 C C . GLN A 1 201 ? -19.283 -1.591 7.063 1.00 89.12 201 GLN A C 1
ATOM 1599 O O . GLN A 1 201 ? -18.878 -2.218 6.089 1.00 89.12 201 GLN A O 1
ATOM 1604 N N . ALA A 1 202 ? -18.712 -0.451 7.465 1.00 87.12 202 ALA A N 1
ATOM 1605 C CA . ALA A 1 202 ? -17.610 0.204 6.757 1.00 87.12 202 ALA A CA 1
ATOM 1606 C C . ALA A 1 202 ? -16.344 -0.663 6.664 1.00 87.12 202 ALA A C 1
ATOM 1608 O O . ALA A 1 202 ? -15.596 -0.552 5.701 1.00 87.12 202 ALA A O 1
ATOM 1609 N N . HIS A 1 203 ? -16.107 -1.506 7.673 1.00 87.81 203 HIS A N 1
ATOM 1610 C CA . HIS A 1 203 ? -14.924 -2.365 7.778 1.00 87.81 203 HIS A CA 1
ATOM 1611 C C . HIS A 1 203 ? -15.233 -3.837 7.474 1.00 87.81 203 HIS A C 1
ATOM 1613 O O . HIS A 1 203 ? -14.461 -4.727 7.837 1.00 87.81 203 HIS A O 1
ATOM 1619 N N . GLN A 1 204 ? -16.376 -4.134 6.849 1.00 83.06 204 GLN A N 1
ATOM 1620 C CA . GLN A 1 204 ? -16.711 -5.502 6.478 1.00 83.06 204 GLN A CA 1
ATOM 1621 C C . GLN A 1 204 ? -15.683 -6.041 5.475 1.00 83.06 204 GLN A C 1
ATOM 1623 O O . GLN A 1 204 ? -15.501 -5.480 4.403 1.00 83.06 204 GLN A O 1
ATOM 1628 N N . GLY A 1 205 ? -15.022 -7.147 5.825 1.00 75.56 205 GLY A N 1
ATOM 1629 C CA . GLY A 1 205 ? -13.952 -7.751 5.022 1.00 75.56 205 GLY A CA 1
ATOM 1630 C C . GLY A 1 205 ? -12.550 -7.248 5.377 1.00 75.56 205 GLY A C 1
ATOM 1631 O O . GLY A 1 205 ? -11.576 -7.910 5.025 1.00 75.56 205 GLY A O 1
ATOM 1632 N N . THR A 1 206 ? -12.437 -6.137 6.114 1.00 81.06 206 THR A N 1
ATOM 1633 C CA . THR A 1 206 ? -11.170 -5.543 6.557 1.00 81.06 206 THR A CA 1
ATOM 1634 C C . THR A 1 206 ? -10.724 -6.178 7.871 1.00 81.06 206 THR A C 1
ATOM 1636 O O . THR A 1 206 ? -11.483 -6.259 8.839 1.00 81.06 206 THR A O 1
ATOM 1639 N N . GLU A 1 207 ? -9.466 -6.589 7.952 1.00 82.44 207 GLU A N 1
ATOM 16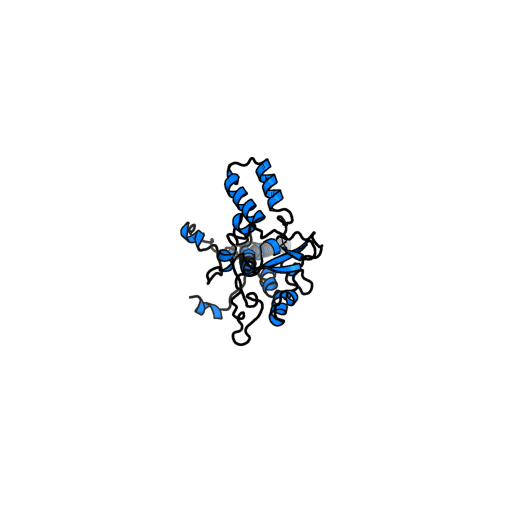40 C CA . GLU A 1 207 ? -8.826 -6.941 9.210 1.00 82.44 207 GLU A CA 1
ATOM 1641 C C . GLU A 1 207 ? -8.402 -5.667 9.953 1.00 82.44 207 GLU A C 1
ATOM 1643 O O . GLU A 1 207 ? -7.559 -4.891 9.503 1.00 82.44 207 GLU A O 1
ATOM 1648 N N . THR A 1 208 ? -9.008 -5.443 11.117 1.00 76.44 208 THR A N 1
ATOM 1649 C CA . THR A 1 208 ? -8.823 -4.223 11.921 1.00 76.44 208 THR A CA 1
ATOM 1650 C C . THR A 1 208 ? -7.962 -4.447 13.162 1.00 76.44 208 THR A C 1
ATOM 1652 O O . THR A 1 208 ? -7.574 -3.482 13.823 1.00 76.44 208 THR A O 1
ATOM 1655 N N . LYS A 1 209 ? -7.662 -5.705 13.508 1.00 77.06 209 LYS A N 1
ATOM 1656 C CA . LYS A 1 209 ? -6.909 -6.068 14.719 1.00 77.06 209 LYS A CA 1
ATOM 1657 C C . LYS A 1 209 ? -5.527 -6.608 14.398 1.00 77.06 209 LYS A C 1
ATOM 1659 O O . LYS A 1 209 ? -4.589 -6.367 15.156 1.00 77.06 209 LYS A O 1
ATOM 1664 N N . GLN A 1 210 ? -5.419 -7.370 13.320 1.00 75.62 210 GLN A N 1
ATOM 1665 C CA . GLN A 1 210 ? -4.154 -7.893 12.820 1.00 75.62 210 GLN A CA 1
ATOM 1666 C C . GLN A 1 210 ? -3.789 -7.208 11.500 1.00 75.62 210 GLN A C 1
ATOM 1668 O O . GLN A 1 210 ? -4.556 -6.441 10.937 1.00 75.62 210 GLN A O 1
ATOM 1673 N N . PHE A 1 211 ? -2.568 -7.401 11.039 1.00 78.56 211 PHE A N 1
ATOM 1674 C CA . PHE A 1 211 ? -2.127 -6.870 9.758 1.00 78.56 211 PHE A CA 1
ATOM 1675 C C . PHE A 1 211 ? -1.218 -7.895 9.110 1.00 78.56 211 PHE A C 1
ATOM 1677 O O . PHE A 1 211 ? -0.597 -8.720 9.795 1.00 78.56 211 PHE A O 1
ATOM 1684 N N . VAL A 1 212 ? -1.158 -7.842 7.785 1.00 82.56 212 VAL A N 1
ATOM 1685 C CA . VAL A 1 212 ? -0.268 -8.700 7.012 1.00 82.56 212 VAL A CA 1
ATOM 1686 C C . VAL A 1 212 ? 1.178 -8.414 7.424 1.00 82.56 212 VAL A C 1
ATOM 1688 O O . VAL A 1 212 ? 1.617 -7.265 7.494 1.00 82.56 212 VAL A O 1
ATOM 1691 N N . ARG A 1 213 ? 1.928 -9.468 7.748 1.00 84.38 213 ARG A N 1
ATOM 1692 C CA . ARG A 1 213 ? 3.344 -9.366 8.121 1.00 84.38 213 ARG A CA 1
ATOM 1693 C C . ARG A 1 213 ? 4.205 -9.197 6.877 1.00 84.38 213 ARG A C 1
ATOM 1695 O O . ARG A 1 213 ? 3.889 -9.756 5.831 1.00 84.38 213 ARG A O 1
ATOM 1702 N N . CYS A 1 214 ? 5.362 -8.547 7.012 1.00 86.06 214 CYS A N 1
ATOM 1703 C CA . CYS A 1 214 ? 6.271 -8.322 5.884 1.00 86.06 214 CYS A CA 1
ATOM 1704 C C . CYS A 1 214 ? 6.607 -9.618 5.128 1.00 86.06 214 CYS A C 1
ATOM 1706 O O . CYS A 1 214 ? 6.553 -9.631 3.906 1.00 86.06 214 CYS A O 1
ATOM 1708 N N . SER A 1 215 ? 6.867 -10.724 5.836 1.00 85.62 215 SER A N 1
ATOM 1709 C CA . SER A 1 215 ? 7.197 -12.025 5.231 1.00 85.62 215 SER A CA 1
ATOM 1710 C C . SER A 1 215 ? 6.043 -12.677 4.463 1.00 85.62 215 SER A C 1
ATOM 1712 O O . SER A 1 215 ? 6.281 -13.554 3.640 1.00 85.62 215 SER A O 1
ATOM 1714 N N . GLN A 1 216 ? 4.793 -12.288 4.739 1.00 87.25 216 GLN A N 1
ATOM 1715 C CA . GLN A 1 216 ? 3.641 -12.795 3.994 1.00 87.25 216 GLN A CA 1
ATOM 1716 C C . GLN A 1 216 ? 3.570 -12.173 2.596 1.00 87.25 216 GLN A C 1
ATOM 1718 O O . GLN A 1 216 ? 3.123 -12.850 1.683 1.00 87.25 216 GLN A O 1
ATOM 1723 N N . CYS A 1 217 ? 4.038 -10.934 2.408 1.00 89.06 217 CYS A N 1
ATOM 1724 C CA . CYS A 1 217 ? 4.118 -10.291 1.088 1.00 89.06 217 CYS A CA 1
ATOM 1725 C C . CYS A 1 217 ? 5.482 -10.497 0.421 1.00 89.06 217 CYS A C 1
ATOM 1727 O O . CYS A 1 217 ? 5.564 -10.812 -0.757 1.00 89.06 217 CYS A O 1
ATOM 1729 N N . HIS A 1 218 ? 6.558 -10.313 1.179 1.00 91.31 218 HIS A N 1
ATOM 1730 C CA . HIS A 1 218 ? 7.934 -10.322 0.697 1.00 91.31 218 HIS A CA 1
ATOM 1731 C C . HIS A 1 218 ? 8.575 -11.687 0.925 1.00 91.31 218 HIS A C 1
ATOM 1733 O O . HIS A 1 218 ? 9.496 -11.844 1.727 1.00 91.31 218 HIS A O 1
ATOM 1739 N N . SER A 1 219 ? 8.033 -12.695 0.253 1.00 88.94 219 SER A N 1
ATOM 1740 C CA . SER A 1 219 ? 8.678 -13.994 0.125 1.00 88.94 219 SER A CA 1
ATOM 1741 C C . SER A 1 219 ? 8.349 -14.593 -1.234 1.00 88.94 219 SER A C 1
ATOM 1743 O O . SER A 1 219 ? 7.384 -14.187 -1.879 1.00 88.94 219 SER A O 1
ATOM 1745 N N . HIS A 1 220 ? 9.149 -15.566 -1.661 1.00 88.94 220 HIS A N 1
ATOM 1746 C CA . HIS A 1 220 ? 8.943 -16.251 -2.935 1.00 88.94 220 HIS A CA 1
ATOM 1747 C C . HIS A 1 220 ? 7.573 -16.941 -3.039 1.00 88.94 220 HIS A C 1
ATOM 1749 O O . HIS A 1 220 ? 6.997 -17.028 -4.117 1.00 88.94 220 HIS A O 1
ATOM 1755 N N . GLU A 1 221 ? 7.059 -17.422 -1.906 1.00 87.50 221 GLU A N 1
ATOM 1756 C CA . GLU A 1 221 ? 5.744 -18.062 -1.775 1.00 87.50 221 GLU A CA 1
ATOM 1757 C C . GLU A 1 221 ? 4.743 -17.131 -1.068 1.00 87.50 221 GLU A C 1
ATOM 1759 O O . GLU A 1 221 ? 3.781 -17.575 -0.440 1.00 87.50 221 GLU A O 1
ATOM 1764 N N . GLY A 1 222 ? 5.006 -15.823 -1.112 1.00 88.62 222 GLY A N 1
ATOM 1765 C CA . GLY A 1 222 ? 4.164 -14.811 -0.499 1.00 88.62 222 GLY A CA 1
ATOM 1766 C C . GLY A 1 222 ? 2.839 -14.639 -1.236 1.00 88.62 222 GLY A C 1
ATOM 1767 O O . GLY A 1 222 ? 2.638 -15.116 -2.349 1.00 88.62 222 GLY A O 1
ATOM 1768 N N . ILE A 1 223 ? 1.931 -13.887 -0.620 1.00 88.56 223 ILE A N 1
ATOM 1769 C CA . ILE A 1 223 ? 0.628 -13.552 -1.207 1.00 88.56 223 ILE A CA 1
ATOM 1770 C C . ILE A 1 223 ? 0.754 -12.630 -2.433 1.00 88.56 223 ILE A C 1
ATOM 1772 O O . ILE A 1 223 ? -0.196 -12.501 -3.199 1.00 88.56 223 ILE A O 1
ATOM 1776 N N . MET A 1 224 ? 1.907 -11.976 -2.611 1.00 90.44 224 MET A N 1
ATOM 1777 C CA . MET A 1 224 ? 2.183 -11.064 -3.720 1.00 90.44 224 MET A CA 1
ATOM 1778 C C . MET A 1 224 ? 2.981 -11.769 -4.816 1.00 90.44 224 MET A C 1
ATOM 1780 O O . MET A 1 224 ? 4.169 -12.037 -4.652 1.00 90.44 224 MET A O 1
ATOM 1784 N N . ASP A 1 225 ? 2.358 -11.982 -5.974 1.00 92.75 225 ASP A N 1
ATOM 1785 C CA . ASP A 1 225 ? 3.074 -12.396 -7.182 1.00 92.75 225 ASP A CA 1
ATOM 1786 C C . ASP A 1 225 ? 3.621 -11.161 -7.913 1.00 92.75 225 ASP A C 1
ATOM 1788 O O . ASP A 1 225 ? 2.973 -10.567 -8.779 1.00 92.75 225 ASP A O 1
ATOM 1792 N N . PHE A 1 226 ? 4.841 -10.753 -7.553 1.00 95.38 226 PHE A N 1
ATOM 1793 C CA . PHE A 1 226 ? 5.495 -9.593 -8.163 1.00 95.38 226 PHE A CA 1
ATOM 1794 C C . PHE A 1 226 ? 5.714 -9.763 -9.675 1.00 95.38 226 PHE A C 1
ATOM 1796 O O . PHE A 1 226 ? 5.651 -8.791 -10.428 1.00 95.38 226 PHE A O 1
ATOM 1803 N N . ARG A 1 227 ? 5.906 -10.991 -10.167 1.00 95.25 227 ARG A N 1
ATOM 1804 C CA . ARG A 1 227 ? 6.077 -11.218 -11.609 1.00 95.25 227 ARG A CA 1
ATOM 1805 C C . ARG A 1 227 ? 4.766 -11.003 -12.351 1.00 95.25 227 ARG A C 1
ATOM 1807 O O . ARG A 1 227 ? 4.762 -10.315 -13.371 1.00 95.25 227 ARG A O 1
ATOM 1814 N N . ALA A 1 228 ? 3.657 -11.519 -11.824 1.00 94.38 228 ALA A N 1
ATOM 1815 C CA . ALA A 1 228 ? 2.328 -11.269 -12.384 1.00 94.38 228 ALA A CA 1
ATOM 1816 C C . ALA A 1 228 ? 1.929 -9.785 -12.318 1.00 94.38 228 ALA A C 1
ATOM 1818 O O . ALA A 1 228 ? 1.248 -9.292 -13.214 1.00 94.38 228 ALA A O 1
ATOM 1819 N N . LEU A 1 229 ? 2.412 -9.055 -11.308 1.00 96.00 229 LEU A N 1
ATOM 1820 C CA . LEU A 1 229 ? 2.253 -7.602 -11.187 1.00 96.00 229 LEU A CA 1
ATOM 1821 C C . LEU A 1 229 ? 3.147 -6.795 -12.150 1.00 96.00 229 LEU A C 1
ATOM 1823 O O . LEU A 1 229 ? 3.077 -5.566 -12.163 1.00 96.00 229 LEU A O 1
ATOM 1827 N N . GLY A 1 230 ? 3.971 -7.453 -12.969 1.00 95.88 230 GLY A N 1
ATOM 1828 C CA . GLY A 1 230 ? 4.769 -6.810 -14.014 1.00 95.88 230 GLY A CA 1
ATOM 1829 C C . GLY A 1 230 ? 6.109 -6.240 -13.548 1.00 95.88 230 GLY A C 1
ATOM 1830 O O . GLY A 1 230 ? 6.743 -5.506 -14.313 1.00 95.88 230 GLY A O 1
ATOM 1831 N N . PHE A 1 231 ? 6.558 -6.575 -12.333 1.00 96.44 231 PHE A N 1
ATOM 1832 C CA . PHE A 1 231 ? 7.898 -6.225 -11.872 1.00 96.44 231 PHE A CA 1
ATOM 1833 C C . PHE A 1 231 ? 8.962 -6.985 -12.676 1.00 96.44 231 PHE A C 1
ATOM 1835 O O . PHE A 1 231 ? 8.810 -8.171 -12.979 1.00 96.44 231 PHE A O 1
ATOM 1842 N N . ASP A 1 232 ? 10.068 -6.316 -13.009 1.00 94.69 232 ASP A N 1
ATOM 1843 C CA . ASP A 1 232 ? 11.193 -6.987 -13.663 1.00 94.69 232 ASP A CA 1
ATOM 1844 C C . ASP A 1 232 ? 11.872 -8.017 -12.731 1.00 94.69 232 ASP A C 1
ATOM 1846 O O . ASP A 1 232 ? 11.612 -8.079 -11.524 1.00 94.69 232 ASP A O 1
ATOM 1850 N N . GLN A 1 233 ? 12.741 -8.869 -13.283 1.00 92.94 233 GLN A N 1
ATOM 1851 C CA . GLN A 1 233 ? 13.377 -9.946 -12.516 1.00 92.94 233 GLN A CA 1
ATOM 1852 C C . GLN A 1 233 ? 14.267 -9.423 -11.377 1.00 92.94 233 GLN A C 1
ATOM 1854 O O . GLN A 1 233 ? 14.298 -10.011 -10.289 1.00 92.94 233 GLN A O 1
ATOM 1859 N N . THR A 1 234 ? 14.988 -8.327 -11.615 1.00 90.50 234 THR A N 1
ATOM 1860 C CA . THR A 1 234 ? 15.860 -7.702 -10.616 1.00 90.50 234 THR A CA 1
ATOM 1861 C C . THR A 1 234 ? 15.021 -7.186 -9.454 1.00 90.50 234 THR A C 1
ATOM 1863 O O . THR A 1 234 ? 15.318 -7.470 -8.293 1.00 90.50 234 THR A O 1
ATOM 1866 N N . ARG A 1 235 ? 13.928 -6.488 -9.762 1.00 91.81 235 ARG A N 1
ATOM 1867 C CA . ARG A 1 235 ? 13.029 -5.885 -8.790 1.00 91.81 235 ARG A CA 1
ATOM 1868 C C . ARG A 1 235 ? 12.231 -6.929 -8.022 1.00 91.81 235 ARG A C 1
ATOM 1870 O O . ARG A 1 235 ? 12.172 -6.844 -6.800 1.00 91.81 235 ARG A O 1
ATOM 1877 N N . THR A 1 236 ? 11.724 -7.952 -8.707 1.00 94.44 236 THR A N 1
ATOM 1878 C CA . THR A 1 236 ? 11.113 -9.141 -8.088 1.00 94.44 236 THR A CA 1
ATOM 1879 C C . THR A 1 236 ? 12.057 -9.734 -7.043 1.00 94.44 236 THR A C 1
ATOM 1881 O O . THR A 1 236 ? 11.687 -9.890 -5.885 1.00 94.44 236 THR A O 1
ATOM 1884 N N . SER A 1 237 ? 13.318 -9.975 -7.417 1.00 91.31 237 SER A N 1
ATOM 1885 C CA . SER A 1 237 ? 14.307 -10.565 -6.508 1.00 91.31 237 SER A CA 1
ATOM 1886 C C . SER A 1 237 ? 14.590 -9.686 -5.285 1.00 91.31 237 SER A C 1
ATOM 1888 O O . SER A 1 237 ? 14.796 -10.208 -4.193 1.00 91.31 237 SER A O 1
ATOM 1890 N N . GLN A 1 238 ? 14.620 -8.359 -5.449 1.00 90.06 238 GLN A N 1
ATOM 1891 C CA . GLN A 1 238 ? 14.794 -7.418 -4.336 1.00 90.06 238 GLN A CA 1
ATOM 1892 C C . GLN A 1 238 ? 13.586 -7.407 -3.396 1.00 90.06 238 GLN A C 1
ATOM 1894 O O . GLN A 1 238 ? 13.753 -7.372 -2.178 1.00 90.06 238 GLN A O 1
ATOM 1899 N N . LEU A 1 239 ? 12.377 -7.425 -3.963 1.00 92.25 239 LEU A N 1
ATOM 1900 C CA . LEU A 1 239 ? 11.134 -7.414 -3.203 1.00 92.25 239 LEU A CA 1
ATOM 1901 C C . LEU A 1 239 ? 10.941 -8.727 -2.436 1.00 92.25 239 LEU A C 1
ATOM 1903 O O . LEU A 1 239 ? 10.531 -8.676 -1.285 1.00 92.25 239 LEU A O 1
ATOM 1907 N N . GLU A 1 240 ? 11.298 -9.878 -3.007 1.00 92.38 240 GLU A N 1
ATOM 1908 C CA . GLU A 1 240 ? 11.165 -11.184 -2.340 1.00 92.38 240 GLU A CA 1
ATOM 1909 C C . GLU A 1 240 ? 12.192 -11.419 -1.217 1.00 92.38 240 GLU A C 1
ATOM 1911 O O . GLU A 1 240 ? 11.903 -12.156 -0.278 1.00 92.38 240 GLU A O 1
ATOM 1916 N N . LYS A 1 241 ? 13.395 -10.830 -1.293 1.00 86.12 241 LYS A N 1
ATOM 1917 C CA . LYS A 1 241 ? 14.489 -11.105 -0.334 1.00 86.12 241 LYS A CA 1
ATOM 1918 C C . LYS A 1 241 ? 14.459 -10.253 0.934 1.00 86.12 241 LYS A C 1
ATOM 1920 O O . LYS A 1 241 ? 15.150 -10.584 1.891 1.00 86.12 241 LYS A O 1
ATOM 1925 N N . LEU A 1 242 ? 13.665 -9.180 0.944 1.00 74.44 242 LEU A N 1
ATOM 1926 C CA . LEU A 1 242 ? 13.412 -8.314 2.102 1.00 74.44 242 LEU A CA 1
ATOM 1927 C C . LEU A 1 242 ? 14.687 -7.950 2.902 1.00 74.44 242 LEU A C 1
ATOM 1929 O O . LEU A 1 242 ? 14.720 -8.060 4.124 1.00 74.44 242 LEU A O 1
ATOM 1933 N N . GLU A 1 243 ? 15.738 -7.457 2.237 1.00 73.88 243 GLU A N 1
ATOM 1934 C CA . GLU A 1 243 ? 17.006 -7.067 2.901 1.00 73.88 243 GLU A CA 1
ATOM 1935 C C . GLU A 1 243 ? 16.779 -6.076 4.069 1.00 73.88 243 GLU A C 1
ATOM 1937 O O . GLU A 1 243 ? 17.480 -6.082 5.082 1.00 73.88 243 GLU A O 1
ATOM 1942 N N . VAL A 1 244 ? 15.720 -5.264 3.972 1.00 70.31 244 VAL A N 1
ATOM 1943 C CA . VAL A 1 244 ? 15.312 -4.288 4.992 1.00 70.31 244 VAL A CA 1
ATOM 1944 C C . VAL A 1 244 ? 14.727 -4.942 6.253 1.00 70.31 244 VAL A C 1
ATOM 1946 O O . VAL A 1 244 ? 14.859 -4.364 7.332 1.00 70.31 244 VAL A O 1
ATOM 1949 N N . SER A 1 245 ? 14.130 -6.145 6.203 1.00 69.00 245 SER A N 1
ATOM 1950 C CA . SER A 1 245 ? 13.647 -6.765 7.451 1.00 69.00 245 SER A CA 1
ATOM 1951 C C . SER A 1 245 ? 14.780 -7.118 8.382 1.00 69.00 245 SER A C 1
ATOM 1953 O O . SER A 1 245 ? 14.635 -6.924 9.581 1.00 69.00 245 SER A O 1
ATOM 1955 N N . GLY A 1 246 ? 15.910 -7.582 7.838 1.00 66.62 246 GLY A N 1
ATOM 1956 C CA . GLY A 1 246 ? 17.087 -7.866 8.649 1.00 66.62 246 GLY A CA 1
ATOM 1957 C C . GLY A 1 246 ? 17.556 -6.622 9.402 1.00 66.62 246 GLY A C 1
ATOM 1958 O O . GLY A 1 246 ? 17.925 -6.717 10.570 1.00 66.62 246 GLY A O 1
ATOM 1959 N N . MET A 1 247 ? 17.465 -5.444 8.776 1.00 71.38 247 MET A N 1
ATOM 1960 C CA . MET A 1 247 ? 17.784 -4.176 9.434 1.00 71.38 247 MET A CA 1
ATOM 1961 C C . MET A 1 247 ? 16.853 -3.874 10.613 1.00 71.38 247 MET A C 1
ATOM 1963 O O . MET A 1 247 ? 17.331 -3.433 11.651 1.00 71.38 247 MET A O 1
ATOM 1967 N N . LEU A 1 248 ? 15.551 -4.134 10.476 1.00 69.44 248 LEU A N 1
ATOM 1968 C CA . LEU A 1 248 ? 14.569 -3.873 11.534 1.00 69.44 248 LEU A CA 1
ATOM 1969 C C . LEU A 1 248 ? 14.594 -4.893 12.669 1.00 69.44 248 LEU A C 1
ATOM 1971 O O . LEU A 1 248 ? 14.347 -4.538 13.816 1.00 69.44 248 LEU A O 1
ATOM 1975 N N . THR A 1 249 ? 14.823 -6.168 12.356 1.00 67.31 249 THR A N 1
ATOM 1976 C CA . THR A 1 249 ? 14.719 -7.240 13.352 1.00 67.31 249 THR A CA 1
ATOM 1977 C C . THR A 1 249 ? 16.024 -7.476 14.091 1.00 67.31 249 THR A C 1
ATOM 1979 O O . THR A 1 249 ? 15.992 -7.931 15.232 1.00 67.31 249 THR A O 1
ATOM 1982 N N . ASN A 1 250 ? 17.167 -7.202 13.454 1.00 67.75 250 ASN A N 1
ATOM 1983 C CA . ASN A 1 250 ? 18.470 -7.610 13.979 1.00 67.75 250 ASN A CA 1
ATOM 1984 C C . ASN A 1 250 ? 19.278 -6.451 14.582 1.00 67.75 250 ASN A C 1
ATOM 1986 O O . ASN A 1 250 ? 20.310 -6.709 15.200 1.00 67.75 250 ASN A O 1
ATOM 1990 N N . TYR A 1 251 ? 18.842 -5.195 14.421 1.00 63.78 251 TYR A N 1
ATOM 1991 C CA . TYR A 1 251 ? 19.588 -4.023 14.882 1.00 63.78 251 TYR A CA 1
ATOM 1992 C C . TYR A 1 251 ? 18.691 -3.035 15.638 1.00 63.78 251 TYR A C 1
ATOM 1994 O O . TYR A 1 251 ? 17.758 -2.474 15.078 1.00 63.78 251 TYR A O 1
ATOM 2002 N N . GLU A 1 252 ? 19.022 -2.755 16.902 1.00 60.25 252 GLU A N 1
ATOM 2003 C CA . GLU A 1 252 ? 18.369 -1.683 17.677 1.00 60.25 252 GLU A CA 1
ATOM 2004 C C . GLU A 1 252 ? 18.877 -0.286 17.280 1.00 60.25 252 GLU A C 1
ATOM 2006 O O . GLU A 1 252 ? 18.154 0.707 17.373 1.00 60.25 252 GLU A O 1
ATOM 2011 N N . VAL A 1 253 ? 20.133 -0.201 16.826 1.00 63.84 253 VAL A N 1
ATOM 2012 C CA . VAL A 1 253 ? 20.794 1.042 16.415 1.00 63.84 253 VAL A CA 1
ATOM 2013 C C . VAL A 1 253 ? 21.483 0.810 15.076 1.00 63.84 253 VAL A C 1
ATOM 2015 O O . VAL A 1 253 ? 22.402 -0.002 14.972 1.00 63.84 253 VAL A O 1
ATOM 2018 N N . PHE A 1 254 ? 21.044 1.539 14.051 1.00 63.50 254 PHE A N 1
ATOM 2019 C CA . PHE A 1 254 ? 21.681 1.560 12.740 1.00 63.50 254 PHE A CA 1
ATOM 2020 C C . PHE A 1 254 ? 22.524 2.828 12.605 1.00 63.50 254 PHE A C 1
ATOM 2022 O O . PHE A 1 254 ? 22.005 3.942 12.700 1.00 63.50 254 PHE A O 1
ATOM 2029 N N . TYR A 1 255 ? 23.826 2.660 12.387 1.00 64.75 255 TYR A N 1
ATOM 2030 C CA . TYR A 1 255 ? 24.736 3.770 12.131 1.00 64.75 255 TYR A CA 1
ATOM 2031 C C . TYR A 1 255 ? 24.808 4.008 10.626 1.00 64.75 255 TYR A C 1
ATOM 2033 O O . TYR A 1 255 ? 25.225 3.128 9.871 1.00 64.75 255 TYR A O 1
ATOM 2041 N N . PHE A 1 256 ? 24.399 5.197 10.185 1.00 56.69 256 PHE A N 1
ATOM 2042 C CA . PHE A 1 256 ? 24.636 5.607 8.806 1.00 56.69 256 PHE A CA 1
ATOM 2043 C C . PHE A 1 256 ? 26.145 5.761 8.581 1.00 56.69 256 PHE A C 1
ATOM 2045 O O . PHE A 1 256 ? 26.803 6.391 9.407 1.00 56.69 256 PHE A O 1
ATOM 2052 N N . PRO A 1 257 ? 26.704 5.217 7.486 1.00 59.12 257 PRO A N 1
ATOM 2053 C CA . PRO A 1 257 ? 28.108 5.428 7.161 1.00 59.12 257 PRO A CA 1
ATOM 2054 C C . PRO A 1 257 ? 28.434 6.922 7.040 1.00 59.12 257 PRO A C 1
ATOM 2056 O O . PRO A 1 257 ? 27.687 7.658 6.389 1.00 59.12 257 PRO A O 1
ATOM 2059 N N . ASP A 1 258 ? 29.593 7.340 7.561 1.00 64.56 258 ASP A N 1
ATOM 2060 C CA . ASP A 1 258 ? 30.094 8.730 7.515 1.00 64.56 258 ASP A CA 1
ATOM 2061 C C . ASP A 1 258 ? 30.118 9.329 6.094 1.00 64.56 258 ASP A C 1
ATOM 2063 O O . ASP A 1 258 ? 30.101 10.545 5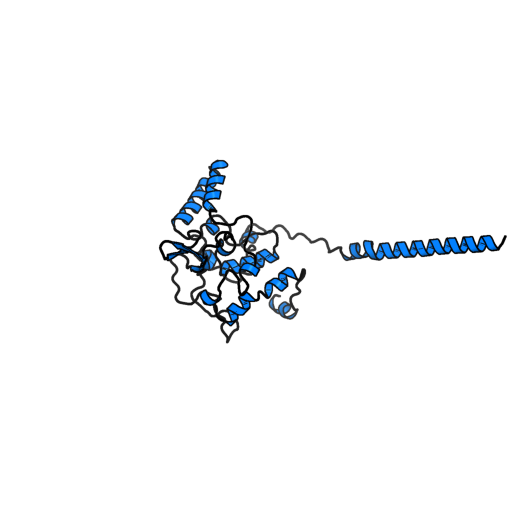.902 1.00 64.56 258 ASP A O 1
ATOM 2067 N N . LEU A 1 259 ? 30.102 8.472 5.067 1.00 52.50 259 LEU A N 1
ATOM 2068 C CA . LEU A 1 259 ? 29.983 8.843 3.658 1.00 52.50 259 LEU A CA 1
ATOM 2069 C C . LEU A 1 259 ? 28.768 9.747 3.368 1.00 52.50 259 LEU A C 1
ATOM 2071 O O . LEU A 1 259 ? 28.826 10.570 2.454 1.00 52.50 259 LEU A O 1
ATOM 2075 N N . PHE A 1 260 ? 27.685 9.625 4.142 1.00 53.00 260 PHE A N 1
ATOM 2076 C CA . PHE A 1 260 ? 26.471 10.422 3.959 1.00 53.00 260 PHE A CA 1
ATOM 2077 C C . PHE A 1 260 ? 26.463 11.736 4.755 1.00 53.00 260 PHE A C 1
ATOM 2079 O O . PHE A 1 260 ? 25.675 12.622 4.427 1.00 53.00 260 PHE A O 1
ATOM 2086 N N . GLU A 1 261 ? 27.355 11.930 5.735 1.00 55.28 261 GLU A N 1
ATOM 2087 C CA . GLU A 1 261 ? 27.348 13.134 6.584 1.00 55.28 261 GLU A CA 1
ATOM 2088 C C . GLU A 1 261 ? 27.567 14.430 5.796 1.00 55.28 261 GLU A C 1
ATOM 2090 O O . GLU A 1 261 ? 26.989 15.464 6.122 1.00 55.28 261 GLU A O 1
ATOM 2095 N N . LYS A 1 262 ? 28.377 14.387 4.732 1.00 53.31 262 LYS A N 1
ATOM 2096 C CA . LYS A 1 262 ? 28.678 15.572 3.913 1.00 53.31 262 LYS A CA 1
ATOM 2097 C C . LYS A 1 262 ? 27.529 16.000 2.997 1.00 53.31 262 LYS A C 1
ATOM 2099 O O . LYS A 1 262 ? 27.565 17.114 2.494 1.00 53.31 262 LYS A O 1
ATOM 2104 N N . LYS A 1 263 ? 26.554 15.121 2.736 1.00 44.19 263 LYS A N 1
ATOM 2105 C CA . LYS A 1 263 ? 25.448 15.381 1.795 1.00 44.19 263 LYS A CA 1
ATOM 2106 C C . LYS A 1 263 ? 24.216 15.987 2.477 1.00 44.19 263 LYS A C 1
ATOM 2108 O O . LYS A 1 263 ? 23.377 16.561 1.794 1.00 44.19 263 LYS A O 1
ATOM 2113 N N . PHE A 1 264 ? 24.110 15.852 3.799 1.00 43.84 264 PHE A N 1
ATOM 2114 C CA . PHE A 1 264 ? 22.952 16.280 4.592 1.00 43.84 264 PHE A CA 1
ATOM 2115 C C . PHE A 1 264 ? 23.278 17.381 5.621 1.00 43.84 264 PHE A C 1
ATOM 2117 O O . PHE A 1 264 ? 22.458 17.647 6.498 1.00 43.84 264 PHE A O 1
ATOM 2124 N N . ARG A 1 265 ? 24.460 18.007 5.527 1.00 42.28 265 ARG A N 1
ATOM 2125 C CA . ARG A 1 265 ? 24.805 19.247 6.239 1.00 42.28 265 ARG A CA 1
ATOM 2126 C C . ARG A 1 265 ? 24.717 20.447 5.312 1.00 42.28 265 ARG A C 1
ATOM 2128 O O . ARG A 1 265 ? 25.081 20.283 4.128 1.00 42.28 265 ARG A O 1
#

pLDDT: mean 79.92, std 16.36, range [34.34, 97.5]

Foldseek 3Di:
DVVVVVVVVVVVVVVVVVVVVVVVVCCVPPVVVVVVPPDPDPPDPPDDDPVCVVPPVDPPPPDPPPQCVLPCLQDLCNVQHPLQDDDPDPVVSNVSRVLSQAADPCQWFADPVPPVDWDKEWDARPPDDFDFAAWLQEADPVPRHIDDGPHSHIYIATWDDDPNDTAGPQPSDPVSSVLSVVCVVCVVPDDPVRNVVSVCVNQVRTRPPGTDDLQLQQAPNHPDPSVVRNRDPVSNVCSNVPPVVCVVPVDPDDDDPPVCVVVPD

Sequence (265 aa):
MARKQTWLHALLIGTLITGLAATAAWYLTFSLPRRLGRTPAKEQPPAPSQEYRKQEGRFHLSTPDLNLAAWEQHSPCIICHSAYPHGKDRQVMAIINLHTEFLTCDCCHLKNELHEIVRFGWVQPPGIATTGKPYGTAIDPATGFFAATDDHYSLITPLHEVDGRWVPFFHISEDAVTFARSYLQRKATLSKEEHEQIVAQAHQGTETKQFVRCSQCHSHEGIMDFRALGFDQTRTSQLEKLEVSGMLTNYEVFYFPDLFEKKFR

Secondary structure (DSSP, 8-state):
-HHHHHHHHHHHHHHHHHHHHHHHHHIIIIIHHHHHT-PPP--PPPPPPHHHHHHTT-TT--S--HHHHHHTTT-HHHHHS-SS---S-HHHHHHHHHHTTTB-HHHHSB-TT--S--EEEEEPPTT----SPPTTS-B-TTTSSBPP-S--S-EEEEEEEETTEEEESS--SHHHHHHHHHHHHHGGG--HHHHHHHHHHHTTTB-SS----HHHHSSTTSS--TTTTT--HHHHHHHHH-HHHHHHHH-S-PPPPGGGTTT--